Protein 8ECP (pdb70)

Secondary structure (DSSP, 8-state):
-EEEEEEEE--GGGHHHHHHHHHHHHHHHHHH-TTEEEEEEEEESS-TTEEEEEEEESSHHHHHH---HHHHHHHHHHTTT-EEEEEEEEEEEPP---/-EEEEEEEE--GGGHHHHHHHHHHHHHHHHHH-TTEEEEEEEEESS-TTEEEEEEEESSHHHHHH---HHHHHHHHHHTTT-EEEEEEEEEEEE-

Radius of gyration: 16.91 Å; Cα contacts (8 Å, |Δi|>4): 388; chains: 2; bounding box: 34×32×46 Å

Structure (mmCIF, N/CA/C/O backbone):
data_8ECP
#
_entry.id   8ECP
#
_cell.length_a   62.783
_cell.length_b   62.783
_cell.length_c   120.367
_cell.angle_alpha   90.000
_cell.angle_beta   90.000
_cell.angle_gamma   120.000
#
_symmetry.space_group_name_H-M   'H 3'
#
loop_
_entity.id
_entity.type
_entity.pdbx_description
1 polymer 'Antibiotic biosynthesis monooxygenase'
2 non-polymer 'ACETATE ION'
3 non-polymer GLYCEROL
4 non-polymer 'PENTAETHYLENE GLYCOL'
5 water water
#
loop_
_atom_site.group_PDB
_atom_site.id
_atom_site.type_symbol
_atom_site.label_atom_id
_atom_site.label_alt_id
_atom_site.label_comp_id
_atom_site.label_asym_id
_atom_site.label_entity_id
_atom_site.label_seq_id
_atom_site.pdbx_PDB_ins_code
_atom_site.Cartn_x
_atom_site.Cartn_y
_atom_site.Cartn_z
_atom_site.occupancy
_atom_site.B_iso_or_equiv
_atom_site.auth_seq_id
_atom_site.auth_comp_id
_atom_site.auth_asym_id
_atom_site.auth_atom_id
_atom_site.pdbx_PDB_mode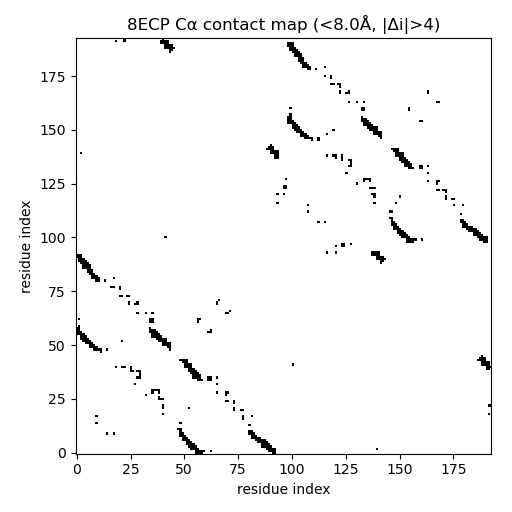l_num
ATOM 1 N N . THR A 1 2 ? -21.58522 -22.69648 22.16386 1.000 22.40472 2 THR A N 1
ATOM 2 C CA . THR A 1 2 ? -21.28396 -22.92077 20.74556 1.000 17.51157 2 THR A CA 1
ATOM 3 C C . THR A 1 2 ? -20.39895 -24.14224 20.52635 1.000 14.26667 2 THR A C 1
ATOM 4 O O . THR A 1 2 ? -19.64385 -24.54099 21.41021 1.000 16.17736 2 THR A O 1
ATOM 8 N N . TYR A 1 3 ? -20.52113 -24.72570 19.33682 1.000 13.57122 3 TYR A N 1
ATOM 9 C CA . TYR A 1 3 ? -19.84216 -25.96085 18.96849 1.000 14.05007 3 TYR A CA 1
ATOM 10 C C . TYR A 1 3 ? -18.81031 -25.62748 17.90560 1.000 13.54769 3 TYR A C 1
ATOM 11 O O . TYR A 1 3 ? -19.15264 -25.07308 16.85642 1.000 14.88659 3 TYR A O 1
ATOM 20 N N . HIS A 1 4 ? -17.55664 -25.94284 18.19319 1.000 11.05841 4 HIS A N 1
ATOM 21 C CA . HIS A 1 4 ? -16.42121 -25.54062 17.37344 1.000 10.76528 4 HIS A CA 1
ATOM 22 C C . HIS A 1 4 ? -15.78222 -26.76628 16.73710 1.000 10.87962 4 HIS A C 1
ATOM 23 O O . HIS A 1 4 ? -15.51426 -27.75350 17.43149 1.000 11.52057 4 HIS A O 1
ATOM 30 N N . VAL A 1 5 ? -15.52559 -26.69084 15.42738 1.000 10.07265 5 VAL A N 1
ATOM 31 C CA . VAL A 1 5 ? -14.94182 -27.78910 14.66472 1.000 9.92788 5 VAL A CA 1
ATOM 32 C C . VAL A 1 5 ? -13.74022 -27.25891 13.90212 1.000 10.49465 5 VAL A C 1
ATOM 33 O O . VAL A 1 5 ? -13.85467 -26.28296 13.15237 1.000 13.12589 5 VAL A O 1
ATOM 37 N N . LEU A 1 6 ? -12.59471 -27.90839 14.06985 1.000 10.32003 6 LEU A N 1
ATOM 38 C CA . LEU A 1 6 ? -11.36912 -27.51932 13.37594 1.000 8.89368 6 LEU A CA 1
ATOM 39 C C . LEU A 1 6 ? -10.96624 -28.62599 12.41124 1.000 8.47863 6 LEU A C 1
ATOM 40 O O . LEU A 1 6 ? -10.73837 -29.76221 12.83590 1.000 10.49582 6 LEU A O 1
ATOM 45 N N . VAL A 1 7 ? -10.87192 -28.28901 11.13074 1.000 11.51415 7 VAL A N 1
ATOM 46 C CA . VAL A 1 7 ? -10.63739 -29.25054 10.05974 1.000 10.81343 7 VAL A CA 1
ATOM 47 C C . VAL A 1 7 ? -9.31659 -28.91637 9.38556 1.000 11.48755 7 VAL A C 1
ATOM 48 O O . VAL A 1 7 ? -9.01457 -27.74206 9.13603 1.000 12.97082 7 VAL A O 1
ATOM 52 N N . GLN A 1 8 ? -8.54637 -29.94553 9.04845 1.000 11.01207 8 GLN A N 1
ATOM 53 C CA . GLN A 1 8 ? -7.26867 -29.75689 8.37107 1.000 12.63840 8 GLN A CA 1
ATOM 54 C C . GLN A 1 8 ? -7.26837 -30.45829 7.02081 1.000 8.07315 8 GLN A C 1
ATOM 55 O O . GLN A 1 8 ? -7.74297 -31.58898 6.90394 1.000 10.94687 8 GLN A O 1
ATOM 61 N N . PHE A 1 9 ? -6.72232 -29.77949 6.00210 1.000 10.06418 9 PHE A N 1
ATOM 62 C CA . PHE A 1 9 ? -6.54652 -30.32956 4.66012 1.000 9.20737 9 PHE A CA 1
ATOM 63 C C . PHE A 1 9 ? -5.12038 -30.07305 4.18536 1.000 12.27834 9 PHE A C 1
ATOM 64 O O . PHE A 1 9 ? -4.50255 -29.06079 4.53574 1.000 11.45185 9 PHE A O 1
ATOM 72 N N . ASP A 1 10 ? -4.60582 -30.98393 3.35663 1.000 9.72588 10 ASP A N 1
ATOM 73 C CA . ASP A 1 10 ? -3.33797 -30.79196 2.66670 1.000 11.88480 10 ASP A CA 1
ATOM 74 C C . ASP A 1 10 ? -3.60671 -30.84095 1.17077 1.000 10.25619 10 ASP A C 1
ATOM 75 O O . ASP A 1 10 ? -4.38620 -31.67043 0.69783 1.000 13.43380 10 ASP A O 1
ATOM 80 N N . VAL A 1 11 ? -2.97967 -29.93899 0.42283 1.000 10.58137 11 VAL A N 1
ATOM 81 C CA . VAL A 1 11 ? -3.15967 -29.90882 -1.02752 1.000 11.58960 11 VAL A CA 1
ATOM 82 C C . VAL A 1 11 ? -1.80149 -29.77747 -1.70265 1.000 12.07635 11 VAL A C 1
ATOM 83 O O . VAL A 1 11 ? -0.87050 -29.21751 -1.10931 1.000 13.67910 11 VAL A O 1
ATOM 87 N N . PRO A 1 12 ? -1.64210 -30.26999 -2.92862 1.000 15.63895 12 PRO A N 1
ATOM 88 C CA . PRO A 1 12 ? -0.41668 -29.98568 -3.67958 1.000 15.66182 12 PRO A CA 1
ATOM 89 C C . PRO A 1 12 ? -0.24058 -28.48831 -3.86093 1.000 16.22073 12 PRO A C 1
ATOM 90 O O . PRO A 1 12 ? -1.21533 -27.73865 -3.92784 1.000 18.64441 12 PRO A O 1
ATOM 94 N N . SER A 1 13 ? 1.02539 -28.06155 -3.96108 1.000 23.01025 13 SER A N 1
ATOM 95 C CA . SER A 1 13 ? 1.33193 -26.63299 -4.00609 1.000 22.48082 13 SER A CA 1
ATOM 96 C C . SER A 1 13 ? 0.62273 -25.93547 -5.15972 1.000 25.26935 13 SER A C 1
ATOM 97 O O . SER A 1 13 ? 0.14642 -24.80209 -5.00892 1.000 28.31422 13 SER A O 1
ATOM 100 N N . ASP A 1 14 ? 0.55443 -26.57954 -6.32680 1.000 22.88998 14 ASP A N 1
ATOM 101 C CA . ASP A 1 14 ? -0.08663 -25.95523 -7.48317 1.000 28.39020 14 ASP A CA 1
ATOM 102 C C . ASP A 1 14 ? -1.60870 -25.92962 -7.40068 1.000 27.95224 14 ASP A C 1
ATOM 103 O O . ASP A 1 14 ? -2.25473 -25.39266 -8.31263 1.000 27.94910 14 ASP A O 1
ATOM 108 N N . LYS A 1 15 ? -2.19174 -26.49315 -6.34502 1.000 20.28327 15 LYS A N 1
ATOM 109 C CA . LYS A 1 15 ? -3.63173 -26.45032 -6.13734 1.000 19.44094 15 LYS A CA 1
ATOM 110 C C . LYS A 1 15 ? -4.01789 -25.59593 -4.94084 1.000 18.25790 15 LYS A C 1
ATOM 111 O O . LYS A 1 15 ? -5.19330 -25.58915 -4.54877 1.000 17.58845 15 LYS A O 1
ATOM 117 N N . ALA A 1 16 ? -3.05796 -24.88989 -4.33913 1.000 18.35598 16 ALA A N 1
ATOM 118 C CA . ALA A 1 16 ? -3.35390 -24.10613 -3.14363 1.000 17.80703 16 ALA A CA 1
ATOM 119 C C . ALA A 1 16 ? -4.36212 -23.00011 -3.43263 1.000 17.42598 16 ALA A C 1
ATOM 120 O O . ALA A 1 16 ? -5.28717 -22.77894 -2.64068 1.000 17.54837 16 ALA A O 1
ATOM 122 N N . GLU A 1 17 ? -4.20469 -22.29906 -4.56059 1.000 18.18016 17 GLU A N 1
ATOM 123 C CA . GLU A 1 17 ? -5.16083 -21.24709 -4.90499 1.000 18.49305 17 GLU A CA 1
ATOM 124 C C . GLU A 1 17 ? -6.53800 -21.81869 -5.20800 1.000 18.56149 17 GLU A C 1
ATOM 125 O O . GLU A 1 17 ? -7.55653 -21.22244 -4.83482 1.000 17.87407 17 GLU A O 1
ATOM 131 N N . ALA A 1 18 ? -6.59155 -22.96732 -5.89042 1.000 18.11329 18 ALA A N 1
ATOM 132 C CA . ALA A 1 18 ? -7.87591 -23.62589 -6.11501 1.000 18.13134 18 ALA A CA 1
ATOM 133 C C . ALA A 1 18 ? -8.52150 -24.03901 -4.80134 1.000 16.97585 18 ALA A C 1
ATOM 134 O O . ALA A 1 18 ? -9.73791 -23.89605 -4.63238 1.000 17.04168 18 ALA A O 1
ATOM 136 N N . PHE A 1 19 ? -7.72940 -24.56168 -3.85996 1.000 16.41090 19 PHE A N 1
ATOM 137 C CA . PHE A 1 19 ? -8.30059 -24.89910 -2.56202 1.000 15.76887 19 PHE A CA 1
ATOM 138 C C . PHE A 1 19 ? -8.84349 -23.66954 -1.85009 1.000 15.34320 19 PHE A C 1
ATOM 139 O O . PHE A 1 19 ? -9.92810 -23.71894 -1.25381 1.000 17.14675 19 PHE A O 1
ATOM 147 N N . ALA A 1 20 ? -8.08657 -22.57220 -1.86279 1.000 15.65741 20 ALA A N 1
ATOM 148 C CA . ALA A 1 20 ? -8.54833 -21.37028 -1.18213 1.000 17.15363 20 ALA A CA 1
ATOM 149 C C . ALA A 1 20 ? -9.85316 -20.87487 -1.78490 1.000 16.12595 20 ALA A C 1
ATOM 150 O O . ALA A 1 20 ? -10.75598 -20.44569 -1.05719 1.000 16.78096 20 ALA A O 1
ATOM 152 N N . ALA A 1 21 ? -9.97345 -20.92511 -3.11802 1.000 16.77253 21 ALA A N 1
ATOM 153 C CA . ALA A 1 21 ? -11.22450 -20.51021 -3.75227 1.000 17.65177 21 ALA A CA 1
ATOM 154 C C . ALA A 1 21 ? -12.37960 -21.39815 -3.31564 1.000 18.18609 21 ALA A C 1
ATOM 155 O O . ALA A 1 21 ? -13.49435 -20.91345 -3.08633 1.000 17.56068 21 ALA A O 1
ATOM 157 N N . ALA A 1 22 ? -12.13897 -22.70860 -3.21130 1.000 16.64781 22 ALA A N 1
ATOM 158 C CA . ALA A 1 22 ? -13.18442 -23.61834 -2.75619 1.000 16.38237 22 ALA A CA 1
ATOM 159 C C . ALA A 1 22 ? -13.54222 -23.35924 -1.30028 1.000 15.60611 22 ALA A C 1
ATOM 160 O O . ALA A 1 22 ? -14.72229 -23.37463 -0.93764 1.000 17.42066 22 ALA A O 1
ATOM 162 N N . GLY A 1 23 ? -12.54171 -23.12417 -0.45029 1.000 15.74511 23 GLY A N 1
ATOM 163 C CA . GLY A 1 23 ? -12.82617 -22.83619 0.94554 1.000 18.15862 23 GLY A CA 1
ATOM 164 C C . GLY A 1 23 ? -13.58757 -21.54073 1.13420 1.000 15.23046 23 GLY A C 1
ATOM 165 O O . GLY A 1 23 ? -14.47263 -21.44981 1.98793 1.000 17.55404 23 GLY A O 1
ATOM 166 N N . LEU A 1 24 ? -13.25370 -20.51861 0.34154 1.000 16.74307 24 LEU A N 1
ATOM 167 C CA . LEU A 1 24 ? -13.97990 -19.25416 0.41820 1.000 20.15620 24 LEU A CA 1
ATOM 168 C C . LEU A 1 24 ? -15.42500 -19.43416 -0.02948 1.000 24.19559 24 LEU A C 1
ATOM 169 O O . LEU A 1 24 ? -16.33939 -18.80592 0.52244 1.000 21.34293 24 LEU A O 1
ATOM 174 N N . PHE A 1 25 ? -15.65225 -20.29361 -1.02536 1.000 18.71274 25 PHE A N 1
ATOM 175 C CA . PHE A 1 25 ? -17.01983 -20.62432 -1.41522 1.000 19.75401 25 PHE A CA 1
ATOM 176 C C . PHE A 1 25 ? -17.76669 -21.30280 -0.27438 1.000 22.34047 25 PHE A C 1
ATOM 177 O O . PHE A 1 25 ? -18.92785 -20.98608 0.00223 1.000 22.89886 25 PHE A O 1
ATOM 185 N N . ASP A 1 26 ? -17.12196 -22.27177 0.37130 1.000 18.33540 26 ASP A N 1
ATOM 186 C CA . ASP A 1 26 ? -17.74114 -22.98744 1.48025 1.000 18.04395 26 ASP A CA 1
ATOM 187 C C . ASP A 1 26 ? -18.07114 -22.02476 2.61572 1.000 18.19303 26 ASP A C 1
ATOM 188 O O . ASP A 1 26 ? -19.18270 -22.03928 3.15689 1.000 20.90459 26 ASP A O 1
ATOM 193 N N . ALA A 1 27 ? -17.12274 -21.15268 2.96678 1.000 18.01739 27 ALA A N 1
ATOM 194 C CA . ALA A 1 27 ? -17.33875 -20.24017 4.08461 1.000 19.79459 27 ALA A CA 1
ATOM 195 C C . ALA A 1 27 ? -18.45316 -19.24744 3.77613 1.000 20.93722 27 ALA A C 1
ATOM 196 O O . ALA A 1 27 ? -19.35405 -19.02869 4.59549 1.000 22.45468 27 ALA A O 1
ATOM 198 N N . ASN A 1 28 ? -18.42640 -18.65613 2.58646 1.000 21.25055 28 ASN A N 1
ATOM 199 C CA . ASN A 1 28 ? -19.43413 -17.65450 2.26992 1.000 24.58608 28 ASN A CA 1
ATOM 200 C C . ASN A 1 28 ? -20.79918 -18.29604 2.05139 1.000 26.91960 28 ASN A C 1
ATOM 201 O O . ASN A 1 28 ? -21.82135 -17.74765 2.47674 1.000 29.85164 28 ASN A O 1
ATOM 206 N N . GLY A 1 29 ? -20.83561 -19.47606 1.42740 1.000 23.64734 29 GLY A N 1
ATOM 207 C CA . GLY A 1 29 ? -22.11324 -20.13601 1.20551 1.000 26.06862 29 GLY A CA 1
ATOM 208 C C . GLY A 1 29 ? -22.74133 -20.63962 2.49072 1.000 28.83680 29 GLY A C 1
ATOM 209 O O . GLY A 1 29 ? -23.96170 -20.57657 2.66599 1.000 22.25339 29 GLY A O 1
ATOM 210 N N . SER A 1 30 ? -21.92213 -21.14496 3.41080 1.000 21.35060 30 SER A N 1
ATOM 211 C CA . SER A 1 30 ? -22.47074 -21.64403 4.66745 1.000 20.57213 30 SER A CA 1
ATOM 212 C C . SER A 1 30 ? -22.94661 -20.49536 5.54339 1.000 22.68652 30 SER A C 1
ATOM 213 O O . SER A 1 30 ? -24.04985 -20.54095 6.09474 1.000 23.96302 30 SER A O 1
ATOM 216 N N . LEU A 1 31 ? -22.12319 -19.45194 5.68372 1.000 22.43585 31 LEU A N 1
ATOM 217 C CA . LEU A 1 31 ? -22.49594 -18.34920 6.56176 1.000 21.67278 31 LEU A CA 1
ATOM 218 C C . LEU A 1 31 ? -23.72322 -17.61876 6.04672 1.000 29.00217 31 LEU A C 1
ATOM 219 O O . LEU A 1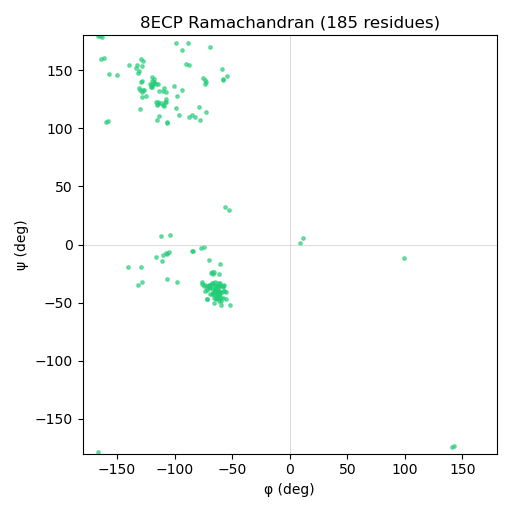 31 ? -24.53651 -17.13432 6.84020 1.000 27.41176 31 LEU A O 1
ATOM 224 N N . GLN A 1 32 ? -23.86990 -17.51978 4.72798 1.000 24.94575 32 GLN A N 1
ATOM 225 C CA . GLN A 1 32 ? -24.99826 -16.78643 4.16889 1.000 26.03420 32 GLN A CA 1
ATOM 226 C C . GLN A 1 32 ? -26.30076 -17.56841 4.25757 1.000 26.72698 32 GLN A C 1
ATOM 227 O O . GLN A 1 32 ? -27.36127 -16.96919 4.46547 1.000 32.08749 32 GLN A O 1
ATOM 233 N N . ASN A 1 33 ? -26.24597 -18.89722 4.12909 1.000 27.42997 33 ASN A N 1
ATOM 234 C CA . ASN A 1 33 ? -27.44370 -19.70219 3.93344 1.000 32.99619 33 ASN A CA 1
ATOM 235 C C . ASN A 1 33 ? -27.81541 -20.59697 5.10523 1.000 29.39802 33 ASN A C 1
ATOM 236 O O . ASN A 1 33 ? -28.93919 -21.11241 5.12723 1.000 29.64230 33 ASN A O 1
ATOM 241 N N . GLU A 1 34 ? -26.91782 -20.80460 6.06353 1.000 29.14617 34 GLU A N 1
ATOM 242 C CA . GLU A 1 34 ? -27.15501 -21.75963 7.14011 1.000 24.34071 34 GLU A CA 1
ATOM 243 C C . GLU A 1 34 ? -27.28062 -20.99851 8.44898 1.000 29.25410 34 GLU A C 1
ATOM 244 O O . GLU A 1 34 ? -26.27640 -20.45546 8.93952 1.000 25.24351 34 GLU A O 1
ATOM 250 N N . PRO A 1 35 ? -28.47437 -20.94234 9.05371 1.000 26.33208 35 PRO A N 1
ATOM 251 C CA . PRO A 1 35 ? -28.65481 -20.11806 10.26287 1.000 23.54791 35 PRO A CA 1
ATOM 252 C C . PRO A 1 35 ? -27.91127 -20.63808 11.47652 1.000 28.01838 35 PRO A C 1
ATOM 253 O O . PRO A 1 35 ? -27.60693 -19.84830 12.38090 1.000 25.66910 35 PRO A O 1
ATOM 257 N N . GLY A 1 36 ? -27.61243 -21.93381 11.53042 1.000 25.54464 36 GLY A 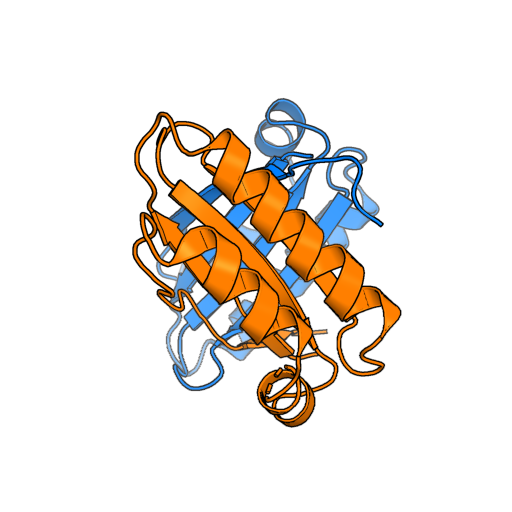N 1
ATOM 258 C CA . GLY A 1 36 ? -26.84009 -22.51131 12.60643 1.000 22.14539 36 GLY A CA 1
ATOM 259 C C . GLY A 1 36 ? -25.34070 -22.42611 12.42784 1.000 19.04289 36 GLY A C 1
ATOM 260 O O . GLY A 1 36 ? -24.60010 -22.80104 13.34164 1.000 18.93234 36 GLY A O 1
ATOM 261 N N . THR A 1 37 ? -24.86370 -21.94234 11.28041 1.000 20.67777 37 THR A N 1
ATOM 262 C CA . THR A 1 37 ? -23.43457 -21.77681 11.03312 1.000 17.47497 37 THR A CA 1
ATOM 263 C C . THR A 1 37 ? -23.10436 -20.32605 11.36199 1.000 20.43737 37 THR A C 1
ATOM 264 O O . THR A 1 37 ? -23.54310 -19.40961 10.65575 1.000 20.32215 37 THR A O 1
ATOM 268 N N . LEU A 1 38 ? -22.34877 -20.11476 12.44142 1.000 17.91216 38 LEU A N 1
ATOM 269 C CA . LEU A 1 38 ? -22.14987 -18.76803 12.97044 1.000 22.56869 38 LEU A CA 1
ATOM 270 C C . LEU A 1 38 ? -20.84042 -18.12753 12.53095 1.000 17.70961 38 LEU A C 1
ATOM 271 O O . LEU A 1 38 ? -20.78111 -16.89781 12.39884 1.000 22.26306 38 LEU A O 1
ATOM 276 N N . ARG A 1 39 ? -19.79178 -18.92206 12.33215 1.000 16.48257 39 ARG A N 1
ATOM 277 C CA . ARG A 1 39 ? -18.49102 -18.40701 11.93510 1.000 17.92957 39 ARG A CA 1
ATOM 278 C C . ARG A 1 39 ? -17.80282 -19.48010 11.11333 1.000 14.84565 39 ARG A C 1
ATOM 279 O O . ARG A 1 39 ? -17.97707 -20.67193 11.37203 1.000 14.43376 39 ARG A O 1
ATOM 287 N N . PHE A 1 40 ? -17.01504 -19.06008 10.12024 1.000 15.56532 40 PHE A N 1
ATOM 288 C CA . PHE A 1 40 ? -16.38329 -20.02741 9.22178 1.000 15.80136 40 PHE A CA 1
ATOM 289 C C . PHE A 1 40 ? -15.16895 -19.35056 8.58563 1.000 15.89430 40 PHE A C 1
ATOM 290 O O . PHE A 1 40 ? -15.32520 -18.52194 7.68203 1.000 19.31137 40 PHE A O 1
ATOM 298 N N . GLU A 1 41 ? -13.97598 -19.73750 9.03160 1.000 16.01861 41 GLU A N 1
ATOM 299 C CA . GLU A 1 41 ? -12.73312 -19.10999 8.61150 1.000 13.53508 41 GLU A CA 1
ATOM 300 C C . GLU A 1 41 ? -11.81869 -20.12411 7.93964 1.000 13.30622 41 GLU A C 1
ATOM 301 O O . GLU A 1 41 ? -11.67553 -21.25513 8.41183 1.000 14.21021 41 GLU A O 1
ATOM 307 N N . VAL A 1 42 ? -11.22579 -19.71475 6.82731 1.000 13.42677 42 VAL A N 1
ATOM 308 C CA . VAL A 1 42 ? -10.17757 -20.46879 6.14546 1.000 12.34746 42 VAL A CA 1
ATOM 309 C C . VAL A 1 42 ? -8.84833 -19.87070 6.57395 1.000 16.34043 42 VAL A C 1
ATOM 310 O O . VAL A 1 42 ? -8.65034 -18.65367 6.46926 1.000 15.44837 42 VAL A O 1
ATOM 314 N N . ILE A 1 43 ? -7.93356 -20.71495 7.04953 1.000 15.30465 43 ILE A N 1
ATOM 315 C CA . ILE A 1 43 ? -6.63843 -20.27271 7.55642 1.000 12.55568 43 ILE A CA 1
ATOM 316 C C . ILE A 1 43 ? -5.56102 -21.06962 6.83758 1.000 11.91567 43 ILE A C 1
ATOM 317 O O . ILE A 1 43 ? -5.67760 -22.28783 6.70700 1.000 12.79331 43 ILE A O 1
ATOM 322 N N . ARG A 1 44 ? -4.52993 -20.38720 6.35439 1.000 11.13212 44 ARG A N 1
ATOM 323 C CA . ARG A 1 44 ? -3.37495 -21.05257 5.76048 1.000 12.22678 44 ARG A CA 1
ATOM 324 C C . ARG A 1 44 ? -2.23624 -21.10056 6.77024 1.000 12.39782 44 ARG A C 1
ATOM 325 O O . ARG A 1 44 ? -1.97493 -20.11546 7.47240 1.000 14.07852 44 ARG A O 1
ATOM 333 N N . ASP A 1 45 ? -1.58069 -22.26228 6.86112 1.000 12.10669 45 ASP A N 1
ATOM 334 C CA . ASP A 1 45 ? -0.44321 -22.38203 7.75748 1.000 10.73976 45 ASP A CA 1
ATOM 335 C C . ASP A 1 45 ? 0.62683 -21.35512 7.40027 1.000 13.05532 45 ASP A C 1
ATOM 336 O O . ASP A 1 45 ? 0.87050 -21.07045 6.22282 1.000 14.79011 45 ASP A O 1
ATOM 341 N N . GLU A 1 46 ? 1.27037 -20.79762 8.43749 1.000 13.34668 46 GLU A N 1
ATOM 342 C CA . GLU A 1 46 ? 2.25235 -19.74048 8.22474 1.000 13.91038 46 GLU A CA 1
ATOM 343 C C . GLU A 1 46 ? 3.49456 -20.24207 7.48803 1.000 13.16337 46 GLU A C 1
ATOM 344 O O . GLU A 1 46 ? 4.17721 -19.44609 6.83412 1.000 17.36962 46 GLU A O 1
ATOM 350 N N . ASN A 1 47 ? 3.81651 -21.53806 7.57603 1.000 12.76178 47 ASN A N 1
ATOM 351 C CA . ASN A 1 47 ? 5.01508 -22.03287 6.89751 1.000 14.39888 47 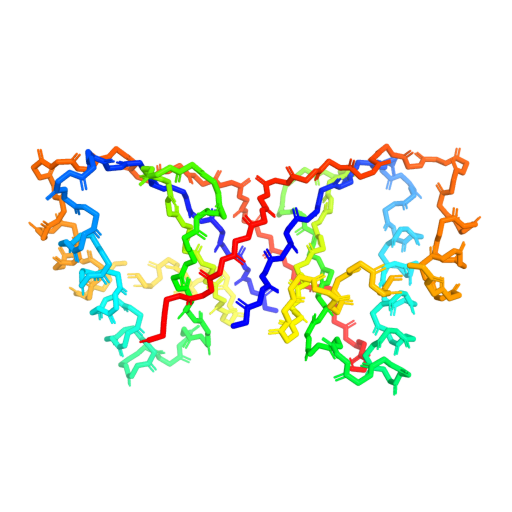ASN A CA 1
ATOM 352 C C . ASN A 1 47 ? 4.75727 -23.23710 6.00577 1.000 15.55833 47 ASN A C 1
ATOM 353 O O . ASN A 1 47 ? 5.46068 -23.42744 5.00416 1.000 14.38269 47 ASN A O 1
ATOM 358 N N . ASN A 1 48 ? 3.79796 -24.08006 6.37902 1.000 14.80267 48 ASN A N 1
ATOM 359 C CA . ASN A 1 48 ? 3.55299 -25.31386 5.64346 1.000 11.33558 48 ASN A CA 1
ATOM 360 C C . ASN A 1 48 ? 2.77790 -24.96137 4.38237 1.000 18.16965 48 ASN A C 1
ATOM 361 O O . ASN A 1 48 ? 1.57847 -24.67115 4.44338 1.000 23.57091 48 ASN A O 1
ATOM 366 N N . ARG A 1 49 ? 3.47037 -25.01851 3.23896 1.000 19.52334 49 ARG A N 1
ATOM 367 C CA . ARG A 1 49 ? 2.94638 -24.53650 1.96246 1.000 25.68766 49 ARG A CA 1
ATOM 368 C C . ARG A 1 49 ? 1.67699 -25.25702 1.52043 1.000 26.77987 49 ARG A C 1
ATOM 369 O O . ARG A 1 49 ? 0.96092 -24.75769 0.64723 1.000 24.33550 49 ARG A O 1
ATOM 371 N N . ASN A 1 50 ? 1.37712 -26.40884 2.09320 1.000 15.53190 50 ASN A N 1
ATOM 372 C CA . ASN A 1 50 ? 0.31650 -27.25250 1.58088 1.000 11.09790 50 ASN A CA 1
ATOM 373 C C . ASN A 1 50 ? -0.89701 -27.30970 2.47292 1.000 11.68007 50 ASN A C 1
ATOM 374 O O . ASN A 1 50 ? -1.93136 -27.83098 2.04110 1.000 13.47812 50 ASN A O 1
ATOM 379 N N . ARG A 1 51 ? -0.80957 -26.75851 3.67542 1.000 11.43124 51 ARG A N 1
ATOM 380 C CA . ARG A 1 51 ? -1.74680 -27.06083 4.74550 1.000 9.09221 51 ARG A CA 1
ATOM 381 C C . ARG A 1 51 ? -2.70149 -25.90512 5.01342 1.000 10.84799 51 ARG A C 1
ATOM 382 O O . ARG A 1 51 ? -2.27036 -24.75717 5.15861 1.000 11.14234 51 ARG A O 1
ATOM 390 N N . PHE A 1 52 ? -3.99250 -26.22891 5.08569 1.000 9.17655 52 PHE A N 1
ATOM 391 C CA . PHE A 1 52 ? -5.05413 -25.27223 5.36808 1.000 10.05018 52 PHE A CA 1
ATOM 392 C C . PHE A 1 52 ? -5.91641 -25.79409 6.50760 1.000 10.50276 52 PHE A C 1
ATOM 393 O O . PHE A 1 52 ? -6.01552 -27.00974 6.73538 1.000 10.65931 52 PHE A O 1
ATOM 401 N N . TYR A 1 53 ? -6.54129 -24.86027 7.22241 1.000 10.88137 53 TYR A N 1
ATOM 402 C CA . TYR A 1 53 ? -7.44002 -25.19036 8.31883 1.000 10.27646 53 TYR A CA 1
ATOM 403 C C . TYR A 1 53 ? -8.76190 -24.47093 8.11889 1.000 10.43174 53 TYR A C 1
ATOM 404 O O . TYR A 1 53 ? -8.79567 -23.32113 7.66040 1.000 11.07384 53 TYR A O 1
ATOM 413 N N . LEU A 1 54 ? -9.84836 -25.16513 8.43255 1.000 11.20621 54 LEU A N 1
ATOM 414 C CA . LEU A 1 54 ? -11.17377 -24.56052 8.48551 1.000 11.12076 54 LEU A CA 1
ATOM 415 C C . LEU A 1 54 ? -11.58431 -24.50652 9.94634 1.000 10.95577 54 LEU A C 1
ATOM 416 O O . LEU A 1 54 ? -11.64350 -25.54136 10.61719 1.000 12.33123 54 LEU A O 1
ATOM 421 N N . ASP A 1 55 ? -11.83328 -23.30473 10.44419 1.000 11.89193 55 ASP A N 1
ATOM 422 C CA . ASP A 1 55 ? -12.25086 -23.05056 11.81990 1.000 12.07014 55 ASP A CA 1
ATOM 423 C C . ASP A 1 55 ? -13.72417 -22.68021 11.77627 1.000 13.26481 55 ASP A C 1
ATOM 424 O O . ASP A 1 55 ? -14.08516 -21.57446 11.36173 1.000 12.01709 55 ASP A O 1
ATOM 429 N N . GLU A 1 56 ? -14.56458 -23.62501 12.17555 1.000 11.52703 56 GLU A N 1
ATOM 430 C CA . GLU A 1 56 ? -16.00403 -23.54382 12.00761 1.000 12.70540 56 GLU A CA 1
ATOM 431 C C . GLU A 1 56 ? -16.69159 -23.45785 13.36447 1.000 13.30286 56 GLU A C 1
ATOM 432 O O . GLU A 1 56 ? -16.33104 -24.16739 14.30840 1.000 13.67881 56 GLU A O 1
ATOM 438 N N . VAL A 1 57 ? -17.69868 -22.59249 13.46339 1.000 13.23622 57 VAL A N 1
ATOM 439 C CA . VAL A 1 57 ? -18.45613 -22.42520 14.70640 1.000 14.07527 57 VAL A CA 1
ATOM 440 C C . VAL A 1 57 ? -19.94424 -22.58635 14.42474 1.000 15.57400 57 VAL A C 1
ATOM 441 O O . VAL A 1 57 ? -20.47406 -21.97440 13.48694 1.000 15.24998 57 VAL A O 1
ATOM 445 N N . TYR A 1 58 ? -20.61930 -23.37803 15.26661 1.000 15.39319 58 TYR A N 1
ATOM 446 C CA . TYR A 1 58 ? -22.03303 -23.69300 15.12029 1.000 16.33142 58 TYR A CA 1
ATOM 447 C C . TYR A 1 58 ? -22.79618 -23.44925 16.42104 1.000 17.49008 58 TYR A C 1
ATOM 448 O O . TYR A 1 58 ? -22.22281 -23.39499 17.51050 1.000 18.21081 58 TYR A O 1
ATOM 457 N N . GLU A 1 59 ? -24.11633 -23.29323 16.28318 1.000 18.39111 59 GLU A N 1
ATOM 458 C CA . GLU A 1 59 ? -24.98035 -23.15117 17.45288 1.000 20.38269 59 GLU A CA 1
ATOM 459 C C . GLU A 1 59 ? -24.84226 -24.34315 18.39070 1.000 19.79814 59 GLU A C 1
ATOM 460 O O . GLU A 1 59 ? -24.85297 -24.18444 19.61831 1.000 22.46898 59 GLU A O 1
ATOM 466 N N . ASP A 1 60 ? -24.74357 -25.54515 17.83196 1.000 18.39980 60 ASP A N 1
ATOM 467 C CA . ASP A 1 60 ? -24.67293 -26.78060 18.60909 1.000 19.00518 60 ASP A CA 1
ATOM 468 C C . ASP A 1 60 ? -24.23787 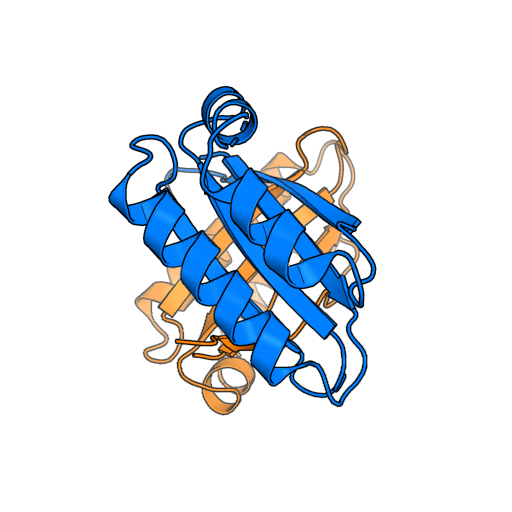-27.89143 17.65831 1.000 20.01827 60 ASP A C 1
ATOM 469 O O . ASP A 1 60 ? -24.02245 -27.65495 16.46538 1.000 17.17593 60 ASP A O 1
ATOM 474 N N . GLU A 1 61 ? -24.10779 -29.11291 18.18786 1.000 19.85617 61 GLU A N 1
ATOM 475 C CA . GLU A 1 61 ? -23.66720 -30.20576 17.32800 1.000 16.84100 61 GLU A CA 1
ATOM 476 C C . GLU A 1 61 ? -24.66017 -30.45821 16.19902 1.000 17.23245 61 GLU A C 1
ATOM 477 O O . GLU A 1 61 ? -24.26185 -30.76395 15.06975 1.000 18.47285 61 GLU A O 1
ATOM 483 N N . ALA A 1 62 ? -25.96002 -30.33981 16.48386 1.000 19.53030 62 ALA A N 1
ATOM 484 C CA . ALA A 1 62 ? -26.95263 -30.57700 15.44443 1.000 20.02587 62 ALA A CA 1
ATOM 485 C C . ALA A 1 62 ? -26.74821 -29.64954 14.25472 1.000 18.53598 62 ALA A C 1
ATOM 486 O O . ALA A 1 62 ? -27.00084 -30.04143 13.10839 1.000 21.37021 62 ALA A O 1
ATOM 488 N N . ALA A 1 63 ? -26.32684 -28.40246 14.50908 1.000 17.82400 63 ALA A N 1
ATOM 489 C CA . ALA A 1 63 ? -26.11030 -27.45533 13.41556 1.000 17.39970 63 ALA A CA 1
ATOM 490 C C . ALA A 1 63 ? -24.90082 -27.84147 12.56578 1.000 19.49033 63 ALA A C 1
ATOM 491 O O . ALA A 1 63 ? -24.90485 -27.64449 11.34548 1.000 17.69030 63 ALA A O 1
ATOM 493 N N . PHE A 1 64 ? -23.84825 -28.37581 13.18758 1.000 16.16865 64 PHE A N 1
ATOM 494 C CA . PHE A 1 64 ? -22.74706 -28.93769 12.40931 1.000 14.91107 64 PHE A CA 1
ATOM 495 C C . PHE A 1 64 ? -23.22412 -30.10298 11.54956 1.000 16.97086 64 PHE A C 1
ATOM 496 O O . PHE A 1 64 ? -22.92862 -30.17342 10.34915 1.000 17.78200 64 PHE A O 1
ATOM 504 N N . LEU A 1 65 ? -23.95463 -31.03878 12.15371 1.000 19.15142 65 LEU A N 1
ATOM 505 C CA . LEU A 1 65 ? -24.46214 -32.17909 11.39597 1.000 20.97958 65 LEU A CA 1
ATOM 506 C C . LEU A 1 65 ? -25.39210 -31.73062 10.26737 1.000 21.75722 65 LEU A C 1
ATOM 507 O O . LEU A 1 65 ? -25.39186 -32.32559 9.18542 1.000 20.28020 65 LEU A O 1
ATOM 512 N N . GLN A 1 66 ? -26.17282 -30.66666 10.48929 1.000 21.88808 66 GLN A N 1
ATOM 513 C CA . GLN A 1 66 ? -26.95987 -30.08075 9.40445 1.000 24.72745 66 GLN A CA 1
ATOM 514 C C . GLN A 1 66 ? -26.07070 -29.52720 8.29503 1.000 17.90850 66 GLN A C 1
ATOM 515 O O . GLN A 1 66 ? -26.33203 -29.75066 7.10634 1.000 19.31513 66 GLN A O 1
ATOM 521 N N . HIS A 1 67 ? -25.03275 -28.78355 8.66197 1.000 20.94941 67 HIS A N 1
ATOM 522 C CA . HIS A 1 67 ? -24.06276 -28.27233 7.69382 1.000 19.60151 67 HIS A CA 1
ATOM 523 C C . HIS A 1 67 ? -23.54199 -29.43473 6.85668 1.000 16.02528 67 HIS A C 1
ATOM 524 O O . HIS A 1 67 ? -23.42481 -29.33887 5.63974 1.000 21.22794 67 HIS A O 1
ATOM 541 N N . ARG A 1 69 ? -24.89311 -32.08660 6.00246 1.000 21.43572 69 ARG A N 1
ATOM 542 C CA . ARG A 1 69 ? -25.89353 -32.66304 5.10607 1.000 21.56134 69 ARG A CA 1
ATOM 543 C C . ARG A 1 69 ? -26.41790 -31.67088 4.07083 1.000 25.50557 69 ARG A C 1
ATOM 544 O O . ARG A 1 69 ? -27.27964 -32.01648 3.26293 1.000 28.43677 69 ARG A O 1
ATOM 552 N N . ASN A 1 70 ? -25.90022 -30.44521 4.09450 1.000 21.75344 70 ASN A N 1
ATOM 553 C CA . ASN A 1 70 ? -26.36638 -29.38448 3.20866 1.000 28.00321 70 ASN A CA 1
ATOM 554 C C . ASN A 1 70 ? -25.62501 -29.37277 1.87334 1.000 30.50551 70 ASN A C 1
ATOM 555 O O . ASN A 1 70 ? -24.65297 -30.09567 1.65347 1.000 25.22902 70 ASN A O 1
ATOM 560 N N . GLU A 1 71 ? -26.09984 -28.50637 0.97873 1.000 26.04219 71 GLU A N 1
ATOM 561 C CA A GLU A 1 71 ? -25.59048 -28.45960 -0.38574 0.599 26.54582 71 GLU A CA 1
ATOM 562 C CA B GLU A 1 71 ? -25.57877 -28.47334 -0.38137 0.401 26.57516 71 GLU A CA 1
ATOM 563 C C . GLU A 1 71 ? -24.26787 -27.70904 -0.51512 1.000 24.78994 71 GLU A C 1
ATOM 564 O O . GLU A 1 71 ? -23.52453 -27.95608 -1.47207 1.000 27.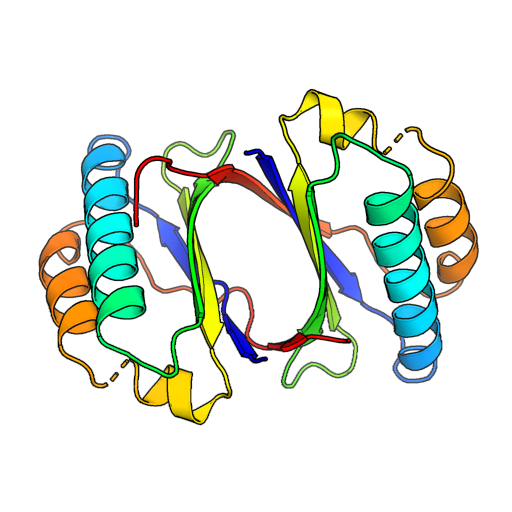38598 71 GLU A O 1
ATOM 575 N N . THR A 1 72 ? -23.95337 -26.79822 0.40988 1.000 26.65462 72 THR A N 1
ATOM 576 C CA . THR A 1 72 ? -22.71012 -26.04443 0.26696 1.000 27.01898 72 THR A CA 1
ATOM 577 C C . THR A 1 72 ? -21.50412 -26.96258 0.39502 1.000 24.11184 72 THR A C 1
ATOM 578 O O . THR A 1 72 ? -20.60830 -26.95320 -0.45881 1.000 23.72188 72 THR A O 1
ATOM 582 N N . ILE A 1 73 ? -21.47302 -27.77334 1.45403 1.000 19.78557 73 ILE A N 1
ATOM 583 C CA . ILE A 1 73 ? -20.35180 -28.68602 1.65661 1.000 21.22679 73 ILE A CA 1
ATOM 584 C C . ILE A 1 73 ? -20.23653 -29.69321 0.52200 1.000 21.58003 73 ILE A C 1
ATOM 585 O O . ILE A 1 73 ? -19.12751 -30.10073 0.15552 1.000 17.04140 73 ILE A O 1
ATOM 590 N N . ALA A 1 74 ? -21.36429 -30.10688 -0.05465 1.000 22.91585 74 ALA A N 1
ATOM 591 C CA . ALA A 1 74 ? -21.31643 -31.06726 -1.14801 1.000 27.99851 74 ALA A CA 1
ATOM 592 C C . ALA A 1 74 ? -20.59772 -30.48311 -2.35623 1.000 27.38910 74 ALA A C 1
ATOM 593 O O . ALA A 1 74 ? -19.77629 -31.16004 -2.98028 1.000 22.96550 74 ALA A O 1
ATOM 595 N N . ARG A 1 75 ? -20.86460 -29.21789 -2.68535 1.000 25.51227 75 ARG A N 1
ATOM 596 C CA . ARG A 1 75 ? -20.12936 -28.60667 -3.78900 1.000 27.27703 75 ARG A CA 1
ATOM 597 C C . ARG A 1 75 ? -18.66172 -28.35889 -3.43508 1.000 27.62176 75 ARG A C 1
ATOM 598 O O . ARG A 1 75 ? -17.78683 -28.47037 -4.30079 1.000 20.61796 75 ARG A O 1
ATOM 606 N N . PHE A 1 76 ? -18.36800 -28.02639 -2.17480 1.000 20.44307 76 PHE A N 1
ATOM 607 C CA . PHE A 1 76 ? -16.97774 -27.86834 -1.75717 1.000 17.34104 76 PHE A CA 1
ATOM 608 C C . PHE A 1 76 ? -16.17953 -29.13297 -2.06147 1.000 21.96190 76 PHE A C 1
ATOM 609 O O . PHE A 1 76 ? -15.08252 -29.07289 -2.63002 1.000 21.84748 76 PHE A O 1
ATOM 617 N N . TYR A 1 77 ? -16.72725 -30.29734 -1.70084 1.000 18.07573 77 TYR A N 1
ATOM 618 C CA . TYR A 1 77 ? -16.02106 -31.54591 -1.97029 1.000 16.11698 77 TYR A CA 1
ATOM 619 C C . TYR A 1 77 ? -15.93549 -31.84862 -3.46451 1.000 17.56025 77 TYR A C 1
ATOM 620 O O . TYR A 1 77 ? -14.93164 -32.41455 -3.91430 1.000 24.30214 77 TYR A O 1
ATOM 629 N N . GLU A 1 78 ? -16.94879 -31.45761 -4.25532 1.000 19.68263 78 GLU A N 1
ATOM 630 C CA . GLU A 1 78 ? -16.85457 -31.59981 -5.70865 1.000 23.94422 78 GLU A CA 1
ATOM 631 C C . GLU A 1 78 ? -15.68847 -30.79025 -6.26288 1.000 24.48202 78 GLU A C 1
ATOM 632 O O . GLU A 1 78 ? -15.00604 -31.22452 -7.20168 1.000 27.66612 78 GLU A O 1
ATOM 638 N N . LEU A 1 79 ? -15.42164 -29.62637 -5.66908 1.000 19.41124 79 LEU A N 1
ATOM 639 C CA . LEU A 1 79 ? -14.33278 -28.78286 -6.15222 1.000 18.86745 79 LEU A CA 1
ATOM 640 C C . LEU A 1 79 ? -12.95832 -29.34535 -5.79258 1.000 17.29186 79 LEU A C 1
ATOM 641 O O . LEU A 1 79 ? -12.00976 -29.19364 -6.56682 1.000 19.55347 79 LEU A O 1
ATOM 646 N N . ILE A 1 80 ? -12.81780 -29.98171 -4.62519 1.000 17.96335 80 ILE A N 1
ATOM 647 C CA . ILE A 1 80 ? -11.48919 -30.35027 -4.13158 1.000 15.92780 80 ILE A CA 1
ATOM 648 C C . ILE A 1 80 ? -11.15668 -31.83350 -4.25848 1.000 19.43514 80 ILE A C 1
ATOM 649 O O . ILE A 1 80 ? -9.99865 -32.21278 -4.00444 1.000 17.48702 80 ILE A O 1
ATOM 654 N N . ASP A 1 81 ? -12.11025 -32.67057 -4.67489 1.000 18.72033 81 ASP A N 1
ATOM 655 C CA . ASP A 1 81 ? -11.93902 -34.12177 -4.58895 1.000 32.15109 81 ASP A CA 1
ATOM 656 C C . ASP A 1 81 ? -10.67896 -34.61749 -5.28990 1.000 23.97985 81 ASP A C 1
ATOM 657 O O . ASP A 1 81 ? -9.99228 -35.50770 -4.77390 1.000 27.52455 81 ASP A O 1
ATOM 662 N N . SER A 1 82 ? -10.36089 -34.07389 -6.46474 1.000 22.03739 82 SER A N 1
ATOM 663 C CA . SER A 1 82 ? -9.28404 -34.66439 -7.25264 1.000 21.66211 82 SER A CA 1
ATOM 664 C C . SER A 1 82 ? -7.91307 -34.51046 -6.60968 1.000 20.44529 82 SER A C 1
ATOM 665 O O . SER A 1 82 ? -7.01758 -35.30865 -6.90975 1.000 30.82795 82 SER A O 1
ATOM 668 N N . TYR A 1 83 ? -7.71406 -33.52006 -5.74296 1.000 14.77978 83 TYR A N 1
ATOM 669 C CA . TYR A 1 83 ? -6.36385 -33.19821 -5.30227 1.000 14.73879 83 TYR A CA 1
ATOM 670 C C . TYR A 1 83 ? -6.17373 -33.11507 -3.79421 1.000 14.91374 83 TYR A C 1
ATOM 671 O O . TYR A 1 83 ? -5.02569 -33.20808 -3.34061 1.000 18.45590 83 TYR A O 1
ATOM 680 N N . ALA A 1 84 ? -7.22652 -32.94094 -3.00163 1.000 14.20459 84 ALA A N 1
ATOM 681 C CA . ALA A 1 84 ? -7.03802 -32.63696 -1.58989 1.000 11.81045 84 ALA A CA 1
ATOM 682 C C . ALA A 1 84 ? -6.90205 -33.90606 -0.76099 1.000 14.89662 84 ALA A C 1
ATOM 683 O O . ALA A 1 84 ? -7.38910 -34.96906 -1.13851 1.000 17.31986 84 ALA A O 1
ATOM 685 N N . PHE A 1 85 ? -6.22733 -33.78215 0.37970 1.000 11.18412 85 PHE A N 1
ATOM 686 C CA . PHE A 1 85 ? -6.16629 -34.84453 1.37792 1.000 10.67494 85 PHE A CA 1
ATOM 687 C C . PHE A 1 85 ? -6.88339 -34.34691 2.62143 1.000 11.11034 85 PHE A C 1
ATOM 688 O O . PHE A 1 85 ? -6.50692 -33.31365 3.18392 1.000 11.21583 85 PHE A O 1
ATOM 696 N N . GLY A 1 86 ? -7.89556 -35.09126 3.05384 1.000 12.09082 86 GLY A N 1
ATOM 697 C CA . GLY A 1 86 ? -8.71014 -34.70647 4.18697 1.000 11.78365 86 GLY A CA 1
ATOM 698 C C . GLY A 1 86 ? -10.17071 -35.04159 3.96041 1.000 11.33780 86 GLY A C 1
ATOM 699 O O . GLY A 1 86 ? -10.53752 -35.68759 2.96935 1.000 13.20003 86 GLY A O 1
ATOM 700 N N . PRO A 1 87 ? -11.03908 -34.62613 4.87656 1.000 13.30210 87 PRO A N 1
ATOM 701 C CA . PRO A 1 87 ? -10.78631 -33.84046 6.09520 1.000 12.05961 87 PRO A CA 1
ATOM 702 C C . PRO A 1 87 ? -10.10639 -34.62659 7.20994 1.000 11.48865 87 PRO A C 1
ATOM 703 O O . PRO A 1 87 ? -10.41774 -35.79215 7.43468 1.000 12.88312 87 PRO A O 1
ATOM 707 N N . LEU A 1 88 ? -9.18212 -34.00507 7.93593 1.000 11.11347 88 LEU A N 1
ATOM 708 C CA . LEU A 1 88 ? -8.74201 -34.49058 9.23842 1.000 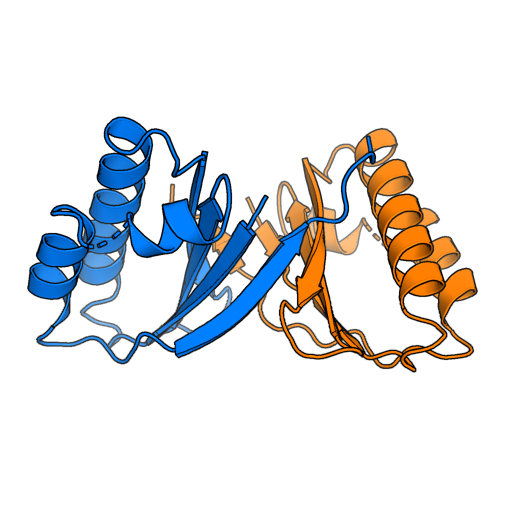11.09553 88 LEU A CA 1
ATOM 709 C C . LEU A 1 88 ? -9.32312 -33.56134 10.29941 1.000 11.01529 88 LEU A C 1
ATOM 710 O O . LEU A 1 88 ? -9.07180 -32.35412 10.27889 1.000 13.42030 88 LEU A O 1
ATOM 715 N N . PHE A 1 89 ? -10.09105 -34.10616 11.23193 1.000 10.51380 89 PHE A N 1
ATOM 716 C CA . PHE A 1 89 ? -10.66704 -33.28367 12.29031 1.000 11.87113 89 PHE A CA 1
ATOM 717 C C . PHE A 1 89 ? -9.63918 -33.14486 13.41085 1.000 13.59675 89 PHE A C 1
ATOM 718 O O . PHE A 1 89 ? -9.30522 -34.12834 14.09093 1.000 14.55482 89 PHE A O 1
ATOM 726 N N . LEU A 1 90 ? -9.11887 -31.92921 13.58600 1.000 11.51636 90 LEU A N 1
ATOM 727 C CA . LEU A 1 90 ? -8.18700 -31.67809 14.68175 1.000 12.21046 90 LEU A CA 1
ATOM 728 C C . LEU A 1 90 ? -8.91208 -31.68325 16.01887 1.000 10.41311 90 LEU A C 1
ATOM 729 O O . LEU A 1 90 ? -8.38838 -32.19650 17.01455 1.000 13.56815 90 LEU A O 1
ATOM 734 N N . PHE A 1 91 ? -10.11828 -31.11586 16.06539 1.000 10.31301 91 PHE A N 1
ATOM 735 C CA . PHE A 1 91 ? -10.94838 -31.24339 17.25744 1.000 9.63008 91 PHE A CA 1
ATOM 736 C C . PHE A 1 91 ? -12.38074 -30.87581 16.93388 1.000 9.95427 91 PHE A C 1
ATOM 737 O O . PHE A 1 91 ? -12.67228 -30.20164 15.94259 1.000 10.69686 91 PHE A O 1
ATOM 745 N N . LYS A 1 92 ? -13.26336 -31.34978 17.79924 1.000 10.06428 92 LYS A N 1
ATOM 746 C CA . LYS A 1 92 ? -14.63041 -30.86413 17.91037 1.000 10.44838 92 LYS A CA 1
ATOM 747 C C . LYS A 1 92 ? -14.87379 -30.60514 19.38805 1.000 11.69128 92 LYS A C 1
ATOM 748 O O . LYS A 1 92 ? -14.51676 -31.44043 20.21919 1.000 11.95115 92 LYS A O 1
ATOM 754 N N . GLY A 1 93 ? -15.47543 -29.46357 19.72794 1.000 11.45496 93 GLY A N 1
ATOM 755 C CA . GLY A 1 93 ? -15.61084 -29.15287 21.14373 1.000 10.22725 93 GLY A CA 1
ATOM 756 C C . GLY A 1 93 ? -16.58770 -28.02268 21.37518 1.000 10.54563 93 GLY A C 1
ATOM 757 O O . GLY A 1 93 ? -17.18983 -27.49186 20.44049 1.000 13.51611 93 GLY A O 1
ATOM 758 N N . TYR A 1 94 ? -16.73314 -27.65688 22.64467 1.000 12.72837 94 TYR A N 1
ATOM 759 C CA . TYR A 1 94 ? -17.71157 -26.66070 23.07410 1.000 11.43796 94 TYR A CA 1
ATOM 760 C C . TYR A 1 94 ? -16.99334 -25.49972 23.74403 1.000 11.42975 94 TYR A C 1
ATOM 761 O O . TYR A 1 94 ? -16.10657 -25.70370 24.57632 1.000 14.67168 94 TYR A O 1
ATOM 770 N N . ARG A 1 95 ? -17.39661 -24.27528 23.40105 1.000 11.88566 95 ARG A N 1
ATOM 771 C CA . ARG A 1 95 ? -16.76772 -23.10297 23.98683 1.000 13.70591 95 ARG A CA 1
ATOM 772 C C . ARG A 1 95 ? -17.19643 -22.95511 25.44298 1.000 14.65016 95 ARG A C 1
ATOM 773 O O . ARG A 1 95 ? -18.35398 -23.20799 25.79676 1.000 17.23776 95 ARG A O 1
ATOM 781 N N . VAL A 1 96 ? -16.24884 -22.57501 26.29636 1.000 13.04271 96 VAL A N 1
ATOM 782 C CA . VAL A 1 96 ? -16.56117 -22.21941 27.67805 1.000 14.39716 96 VAL A CA 1
ATOM 783 C C . VAL A 1 96 ? -17.12775 -20.80424 27.65131 1.000 15.98256 96 VAL A C 1
ATOM 784 O O . VAL A 1 96 ? -16.44070 -19.86147 27.23857 1.000 16.90549 96 VAL A O 1
ATOM 788 N N . GLU A 1 97 ? -18.37724 -20.65264 28.07809 1.000 17.64461 97 GLU A N 1
ATOM 789 C CA . GLU A 1 97 ? -19.10068 -19.40162 27.92325 1.000 17.04415 97 GLU A CA 1
ATOM 790 C C . GLU A 1 97 ? -18.99294 -18.49234 29.14470 1.000 17.87535 97 GLU A C 1
ATOM 791 O O . GLU A 1 97 ? -18.54594 -18.89342 30.21739 1.000 19.13068 97 GLU A O 1
ATOM 797 N N . GLY A 1 98 ? -19.41196 -17.23406 28.94629 1.000 20.32081 98 GLY A N 1
ATOM 798 C CA . GLY A 1 98 ? -19.48572 -16.23669 30.00323 1.000 20.17163 98 GLY A CA 1
ATOM 799 C C . GLY A 1 98 ? -18.33762 -15.25681 30.06358 1.000 20.65074 98 GLY A C 1
ATOM 800 O O . GLY A 1 98 ? -18.43629 -14.28064 30.80166 1.000 23.55559 98 GLY A O 1
ATOM 801 N N . GLY A 1 99 ? -17.24220 -15.49176 29.34356 1.000 22.59571 99 GLY A N 1
ATOM 802 C CA . GLY A 1 99 ? -16.15056 -14.54009 29.36464 1.000 20.54215 99 GLY A CA 1
ATOM 803 C C . GLY A 1 99 ? -16.49726 -13.22633 28.67583 1.000 24.30702 99 GLY A C 1
ATOM 804 O O . GLY A 1 99 ? -17.51361 -13.08344 28.00181 1.000 26.54297 99 GLY A O 1
ATOM 805 N N . ALA A 1 100 ? -15.61003 -12.25378 28.84030 1.000 22.63898 100 ALA A N 1
ATOM 806 C CA . ALA A 1 100 ? -15.75617 -10.96689 28.17157 1.000 24.25495 100 ALA A CA 1
ATOM 807 C C . ALA A 1 100 ? -15.58252 -11.11632 26.67185 1.000 29.32566 100 ALA A C 1
ATOM 808 O O . ALA A 1 100 ? -14.78050 -11.92485 26.20536 1.000 29.23399 100 ALA A O 1
ATOM 810 N N . THR B 1 2 ? -5.25897 -11.29761 9.57644 1.000 24.99064 2 THR B N 1
ATOM 811 C CA . THR B 1 2 ? -5.20855 -11.60175 11.00385 1.000 19.52283 2 THR B CA 1
ATOM 812 C C . THR B 1 2 ? -4.38603 -12.87384 11.19501 1.000 18.60667 2 THR B C 1
ATOM 813 O O . THR B 1 2 ? -4.24956 -13.68725 10.27258 1.000 20.52051 2 THR B O 1
ATOM 817 N N . TYR B 1 3 ? -3.83303 -13.03239 12.39201 1.000 16.81449 3 TYR B N 1
ATOM 818 C CA . TYR B 1 3 ? -2.90273 -14.10805 12.71258 1.000 16.20876 3 TYR B CA 1
ATOM 819 C C . TYR B 1 3 ? -3.57994 -14.97898 13.75214 1.000 15.32009 3 TYR B C 1
ATOM 820 O O . TYR B 1 3 ? -3.96656 -14.49321 14.82120 1.000 17.17706 3 TYR B O 1
ATOM 829 N N . HIS B 1 4 ? -3.76976 -16.24726 13.41226 1.000 14.62545 4 HIS B N 1
ATOM 830 C CA . HIS B 1 4 ? -4.52897 -17.19279 14.21097 1.000 14.12828 4 HIS B CA 1
ATOM 831 C C . HIS B 1 4 ? -3.60246 -18.23211 14.82217 1.000 13.37996 4 HIS B C 1
ATOM 832 O O . HIS B 1 4 ? -2.76678 -18.81830 14.12232 1.000 13.23119 4 HIS B O 1
ATOM 839 N N . VAL B 1 5 ? -3.76805 -18.45902 16.12194 1.000 14.27923 5 VAL B N 1
ATOM 840 C CA . VAL B 1 5 ? -2.91714 -19.33640 16.91343 1.000 12.61618 5 VAL B CA 1
ATOM 841 C C . VAL B 1 5 ? -3.81482 -20.28376 17.69184 1.000 13.55166 5 VAL B C 1
ATOM 842 O O . VAL B 1 5 ? -4.61941 -19.84114 18.52059 1.000 13.60208 5 VAL B O 1
ATOM 846 N N . LEU B 1 6 ? -3.70227 -21.57721 17.41312 1.000 12.62704 6 LEU B N 1
ATOM 847 C CA A LEU B 1 6 ? -4.44324 -22.61012 18.12037 0.689 13.66329 6 LEU B CA 1
ATOM 848 C CA B LEU B 1 6 ? -4.43648 -22.60679 18.13959 0.311 13.68662 6 LEU B CA 1
ATOM 849 C C . LEU B 1 6 ? -3.50413 -23.37109 19.05002 1.000 14.64804 6 LEU B C 1
ATOM 850 O O . LEU B 1 6 ? -2.52487 -23.95897 18.59005 1.000 12.17574 6 LEU B O 1
ATOM 859 N N . VAL B 1 7 ? -3.83344 -23.37332 20.33294 1.000 13.71678 7 VAL B N 1
ATOM 860 C CA . VAL B 1 7 ? -3.01633 -23.94954 21.38705 1.000 14.33377 7 VAL B CA 1
ATOM 861 C C . VAL B 1 7 ? -3.81307 -25.07512 22.02627 1.000 13.26118 7 VAL B C 1
ATOM 862 O O . VAL B 1 7 ? -5.02923 -24.95484 22.22324 1.000 15.51326 7 VAL B O 1
ATOM 866 N N . GLN B 1 8 ? -3.12808 -26.15535 22.38589 1.000 13.21943 8 GLN B N 1
ATOM 867 C CA . GLN B 1 8 ? -3.75674 -27.29624 23.02943 1.000 12.21710 8 GLN B CA 1
ATOM 868 C C . GLN B 1 8 ? -3.10483 -27.53801 24.38385 1.000 10.97887 8 GLN B C 1
ATOM 869 O O . GLN B 1 8 ? -1.88024 -27.44115 24.51941 1.000 14.19151 8 GLN B O 1
ATOM 875 N N . PHE B 1 9 ? -3.92717 -27.83605 25.38755 1.000 11.98003 9 PHE B N 1
ATOM 876 C CA . PHE B 1 9 ? -3.44809 -28.17081 26.72162 1.000 12.71014 9 PHE B CA 1
ATOM 877 C C . PHE B 1 9 ? -4.15437 -29.43017 27.19368 1.000 13.59776 9 PHE B C 1
ATOM 878 O O . PHE B 1 9 ? -5.32046 -29.66366 26.85849 1.000 12.65423 9 PHE B O 1
ATOM 886 N N . ASP B 1 10 ? -3.44082 -30.23398 27.98472 1.000 13.54858 10 ASP B N 1
ATOM 887 C CA . ASP B 1 10 ? -4.01701 -31.36594 28.69847 1.000 13.03134 10 ASP B CA 1
ATOM 888 C C . ASP B 1 10 ? -3.87040 -31.14996 30.19964 1.000 13.04824 10 ASP B C 1
ATOM 889 O O . ASP B 1 10 ? -2.82899 -30.68168 30.67322 1.000 15.70225 10 ASP B O 1
ATOM 894 N N . VAL B 1 11 ? -4.91923 -31.49542 30.94521 1.000 12.89716 11 VAL B N 1
ATOM 895 C CA . VAL B 1 11 ? -4.92006 -31.33284 32.40377 1.000 16.10949 11 VAL B CA 1
ATOM 896 C C . VAL B 1 11 ? -5.57831 -32.54123 33.03507 1.000 14.79449 11 VAL B C 1
ATOM 897 O O . VAL B 1 11 ? -6.43820 -33.19241 32.42747 1.000 15.32351 11 VAL B O 1
ATOM 901 N N . PRO B 1 12 ? -5.22018 -32.84351 34.28803 1.000 17.20844 12 PRO B N 1
ATOM 902 C CA . PRO B 1 12 ? -5.94341 -33.88936 35.02531 1.000 21.16027 12 PRO B CA 1
ATOM 903 C C . PRO B 1 12 ? -7.43098 -33.58194 35.03164 1.000 21.79677 12 PRO B C 1
ATOM 904 O O . PRO B 1 12 ? -7.84150 -32.41945 35.07323 1.000 18.70668 12 PRO B O 1
ATOM 908 N N . SER B 1 13 ? -8.24435 -34.63977 34.97174 1.000 21.28733 13 SER B N 1
ATOM 909 C CA A SER B 1 13 ? -9.68165 -34.45406 34.80715 0.561 23.90737 13 SER B CA 1
ATOM 910 C CA B SER B 1 13 ? -9.68175 -34.45296 34.80570 0.439 23.89142 13 SER B CA 1
ATOM 911 C C . SER B 1 13 ? -10.27788 -33.64662 35.95436 1.000 19.99060 13 SER B C 1
ATOM 912 O O . SER B 1 13 ? -11.19848 -32.84783 35.74836 1.000 25.54572 13 SER B O 1
ATOM 917 N N . ASP B 1 14 ? -9.76367 -33.82557 37.16501 1.000 22.82405 14 ASP B N 1
ATOM 918 C CA . ASP B 1 14 ? -10.30552 -33.03968 38.26660 1.000 24.52655 14 ASP B CA 1
ATOM 919 C C . ASP B 1 14 ? -9.80697 -31.60165 38.27493 1.000 23.32694 14 ASP B C 1
ATOM 920 O O . ASP B 1 14 ? -10.24747 -30.82673 39.13160 1.000 22.74609 14 ASP B O 1
ATOM 925 N N . LYS B 1 15 ? -8.90844 -31.23421 37.35604 1.000 23.95071 15 LYS B N 1
ATOM 926 C CA . LYS B 1 15 ? -8.45748 -29.85827 37.18298 1.000 20.30338 15 LYS B CA 1
ATOM 927 C C . LYS B 1 15 ? -9.07393 -29.18642 35.96429 1.000 18.99606 15 LYS B C 1
ATOM 928 O O . LYS B 1 15 ? -8.64529 -28.08702 35.59785 1.000 20.48415 15 LYS B O 1
ATOM 934 N N . ALA B 1 16 ? -10.04235 -29.83133 35.30898 1.000 17.23394 16 ALA B N 1
ATOM 935 C CA . ALA B 1 16 ? -10.58723 -29.28135 34.07057 1.000 19.45857 16 ALA B CA 1
ATOM 936 C C . ALA B 1 16 ? -11.29338 -27.95175 34.31935 1.000 18.15453 16 ALA B C 1
ATOM 937 O O . ALA B 1 16 ? -11.10242 -26.98272 33.57483 1.000 21.92045 16 ALA B O 1
ATOM 939 N N . GLU B 1 17 ? -12.12579 -27.88564 35.35778 1.000 20.38691 17 GLU B N 1
ATOM 940 C CA . GLU B 1 17 ? -12.81253 -26.62940 35.63684 1.000 22.48565 17 GLU B CA 1
ATOM 941 C C . GLU B 1 17 ? -11.82586 -25.52693 36.02013 1.000 27.91419 17 GLU B C 1
ATOM 942 O O . GLU B 1 17 ? -11.97443 -24.37603 35.58496 1.000 18.94194 17 GLU B O 1
ATOM 948 N N . ALA B 1 18 ? -10.79813 -25.86460 36.81275 1.000 20.72938 18 ALA B N 1
ATOM 949 C CA . ALA B 1 18 ? -9.77595 -24.88253 37.16641 1.000 23.80828 18 ALA B CA 1
ATOM 950 C C . ALA B 1 18 ? -9.04495 -24.37420 35.93247 1.000 17.74872 18 ALA B C 1
ATOM 951 O O . ALA B 1 18 ? -8.77432 -23.17206 35.81244 1.000 17.90618 18 ALA B O 1
ATOM 953 N N . PHE B 1 19 ? -8.70353 -25.27322 35.00690 1.000 17.17851 19 PHE B N 1
ATOM 954 C CA . PHE B 1 19 ? -8.05206 -24.81851 33.78541 1.000 15.81070 19 PHE B CA 1
ATOM 955 C C . PHE B 1 19 ? -8.95565 -23.89497 32.97904 1.000 16.06275 19 PHE B C 1
ATOM 956 O O . PHE B 1 19 ? -8.49310 -22.87889 32.44528 1.000 16.44158 19 PHE B O 1
ATOM 964 N N . ALA B 1 20 ? -10.23321 -24.25529 32.84103 1.000 17.44775 20 ALA B N 1
ATOM 965 C CA . ALA B 1 20 ? -11.14784 -23.42740 32.06191 1.000 18.10391 20 ALA B CA 1
ATOM 966 C C . ALA B 1 20 ? -11.24778 -22.01953 32.64159 1.000 21.27266 20 ALA B C 1
ATOM 967 O O . ALA B 1 20 ? -11.26209 -21.03536 31.89367 1.000 17.42475 20 ALA B O 1
ATOM 969 N N . ALA B 1 21 ? -11.31613 -21.90466 33.97437 1.000 20.44085 21 ALA B N 1
ATOM 970 C CA . ALA B 1 21 ? -11.31431 -20.58935 34.61253 1.000 19.08107 21 ALA B CA 1
ATOM 971 C C . ALA B 1 21 ? -10.02946 -19.82706 34.30277 1.000 18.35042 21 ALA B C 1
ATOM 972 O O . ALA B 1 21 ? -10.06389 -18.62984 33.99067 1.000 18.93876 21 ALA B O 1
ATOM 974 N N . ALA B 1 22 ? -8.88408 -20.50620 34.37888 1.000 19.34203 22 ALA B N 1
ATOM 975 C CA . ALA B 1 22 ? -7.62166 -19.84633 34.07315 1.000 19.26064 22 ALA B CA 1
ATOM 976 C C . ALA B 1 22 ? -7.58626 -19.37967 32.62177 1.000 17.58288 22 ALA B C 1
ATOM 977 O O . ALA B 1 22 ? -7.09675 -18.28367 32.32578 1.000 19.94361 22 ALA B O 1
ATOM 979 N N . GLY B 1 23 ? -8.11393 -20.19664 31.70587 1.000 17.93249 23 GLY B N 1
ATOM 980 C CA . GLY B 1 23 ? -8.19160 -19.79209 30.31021 1.000 18.78994 23 GLY B CA 1
ATOM 981 C C . GLY B 1 23 ? -9.03917 -18.55037 30.10038 1.000 17.29434 23 GLY B C 1
ATOM 982 O O . GLY B 1 23 ? -8.68529 -17.67110 29.31020 1.000 16.94875 23 GLY B O 1
ATOM 983 N N . LEU B 1 24 ? -10.18160 -18.47153 30.79043 1.000 17.00263 24 LEU B N 1
ATOM 984 C CA . LEU B 1 24 ? -11.03564 -17.28951 30.68002 1.000 17.87703 24 LEU B CA 1
ATOM 985 C C . LEU B 1 24 ? -10.38521 -16.07657 31.32842 1.000 19.05323 24 LEU B C 1
ATOM 986 O O . LEU B 1 24 ? -10.56391 -14.94795 30.85513 1.000 19.68015 24 LEU B O 1
ATOM 991 N N . PHE B 1 25 ? -9.64502 -16.28720 32.42272 1.000 19.46990 25 PHE B N 1
ATOM 992 C CA . PHE B 1 25 ? -8.84536 -15.20881 33.00115 1.000 20.59946 25 PHE B CA 1
ATOM 993 C C . PHE B 1 25 ? -7.86238 -14.66051 31.97323 1.000 20.37392 25 PHE B C 1
ATOM 994 O O . PHE B 1 25 ? -7.72009 -13.44307 31.82082 1.000 21.28375 25 PHE B O 1
ATOM 1002 N N . ASP B 1 26 ? -7.17380 -15.55826 31.26280 1.000 19.38636 26 ASP B N 1
ATOM 1003 C CA . ASP B 1 26 ? -6.27427 -15.16310 30.18083 1.000 19.44471 26 ASP B CA 1
ATOM 1004 C C . ASP B 1 26 ? -7.02946 -14.41107 29.08922 1.000 19.50878 26 ASP B C 1
ATOM 1005 O O . ASP B 1 26 ? -6.61610 -13.32224 28.67034 1.000 20.34378 26 ASP B O 1
ATOM 1010 N N . ALA B 1 27 ? -8.16234 -14.96624 28.63963 1.000 18.74095 27 ALA B N 1
ATOM 1011 C CA . ALA B 1 27 ? -8.96057 -14.31030 27.60052 1.000 21.97565 27 ALA B CA 1
ATOM 1012 C C . ALA B 1 27 ? -9.43747 -12.92422 28.03367 1.000 22.87460 27 ALA B C 1
ATOM 1013 O O . ALA B 1 27 ? -9.27805 -11.94886 27.29437 1.000 21.23256 27 ALA B O 1
ATOM 1015 N N . ASN B 1 28 ? -10.07118 -12.82910 29.20792 1.000 20.52274 28 ASN B N 1
ATOM 1016 C CA . ASN B 1 28 ? -10.52891 -11.53897 29.73261 1.000 21.94033 28 ASN B CA 1
ATOM 1017 C C . ASN B 1 28 ? -9.41025 -10.49985 29.75433 1.000 23.82807 28 ASN B C 1
ATOM 1018 O O . ASN B 1 28 ? -9.56487 -9.38946 29.22976 1.000 23.73031 28 ASN B O 1
ATOM 1023 N N . GLY B 1 29 ? -8.27180 -10.84231 30.35650 1.000 23.75938 29 GLY B N 1
ATOM 1024 C CA . GLY B 1 29 ? -7.22225 -9.85304 30.52475 1.000 23.82943 29 GLY B CA 1
ATOM 1025 C C . GLY B 1 29 ? -6.54976 -9.49726 29.21464 1.000 23.73963 29 GLY B C 1
ATOM 1026 O O . GLY B 1 29 ? -6.17193 -8.34235 28.99137 1.000 25.31759 29 GLY B O 1
ATOM 1027 N N . SER B 1 30 ? -6.40039 -10.47832 28.32531 1.000 22.65703 30 SER B N 1
ATOM 1028 C CA . SER B 1 30 ? -5.74118 -10.21641 27.05165 1.000 22.89088 30 SER B CA 1
ATOM 1029 C C . SER B 1 30 ? -6.62039 -9.37515 26.14058 1.000 23.22059 30 SER B C 1
ATOM 1030 O O . SER B 1 30 ? -6.16076 -8.38242 25.57163 1.000 24.23912 30 SER B O 1
ATOM 1033 N N . LEU B 1 31 ? -7.90004 -9.73504 26.00851 1.000 22.51626 31 LEU B N 1
ATOM 1034 C CA . LEU B 1 31 ? -8.77985 -8.96059 25.13536 1.000 22.91877 31 LEU B CA 1
ATOM 1035 C C . LEU B 1 31 ? -8.89096 -7.51429 25.60093 1.000 28.62090 31 LEU B C 1
ATOM 1036 O O . LEU B 1 31 ? -8.86407 -6.58368 24.78378 1.000 31.76853 31 LEU B O 1
ATOM 1041 N N . GLN B 1 32 ? -8.98014 -7.30511 26.91301 1.000 26.55545 32 GLN B N 1
ATOM 1042 C CA . GLN B 1 32 ? -9.25899 -5.97048 27.43348 1.000 36.64856 32 GLN B CA 1
ATOM 1043 C C . GLN B 1 32 ? -8.05069 -5.04937 27.31101 1.000 39.37375 32 GLN B C 1
ATOM 1044 O O . GLN B 1 32 ? -8.19712 -3.87070 26.96735 1.000 46.03475 32 GLN B O 1
ATOM 1046 N N . ASN B 1 33 ? -6.84940 -5.56407 27.57503 1.000 30.43173 33 ASN B N 1
ATOM 1047 C CA . ASN B 1 33 ? -5.68014 -4.71703 27.76817 1.000 34.70588 33 ASN B CA 1
ATOM 1048 C C . ASN B 1 33 ? -4.68585 -4.73998 26.61970 1.000 29.10102 33 ASN B C 1
ATOM 1049 O O . ASN B 1 33 ? -3.73137 -3.95610 26.64012 1.000 37.25674 33 ASN B O 1
ATOM 1054 N N . GLU B 1 34 ? -4.86661 -5.60701 25.63615 1.000 25.08362 34 GLU B N 1
ATOM 1055 C CA . GLU B 1 34 ? -3.91194 -5.74077 24.54066 1.000 23.78096 34 GLU B CA 1
ATOM 1056 C C . GLU B 1 34 ? -4.58548 -5.32929 23.24076 1.000 24.86900 34 GLU B C 1
ATOM 1057 O O . GLU B 1 34 ? -5.42873 -6.08367 22.71966 1.000 23.55116 34 GLU B O 1
ATOM 1063 N N . PRO B 1 35 ? -4.25676 -4.16565 22.67226 1.000 26.15901 35 PRO B N 1
ATOM 1064 C CA . PRO B 1 35 ? -4.94951 -3.72842 21.44748 1.000 24.51233 35 PRO B CA 1
ATOM 1065 C C . PRO B 1 35 ? -4.76302 -4.66540 20.27248 1.000 24.94553 35 PRO B C 1
ATOM 1066 O O . PRO B 1 35 ? -5.62555 -4.70221 19.38202 1.000 25.37221 35 PRO B O 1
ATOM 1070 N N . GLY B 1 36 ? -3.67698 -5.43647 20.25111 1.000 23.57532 36 GLY B N 1
ATOM 1071 C CA . GLY B 1 36 ? -3.40637 -6.38371 19.19597 1.000 22.37026 36 GLY B CA 1
ATOM 1072 C C . GLY B 1 36 ? -4.06643 -7.73108 19.34922 1.000 21.19000 36 GLY B C 1
ATOM 1073 O O . GLY B 1 36 ? -3.97219 -8.54673 18.42843 1.000 20.67517 36 GLY B O 1
ATOM 1074 N N . THR B 1 37 ? -4.73317 -7.98748 20.47478 1.000 20.90139 37 THR B N 1
ATOM 1075 C CA . THR B 1 37 ? -5.43545 -9.24485 20.71310 1.000 19.89144 37 THR B CA 1
ATOM 1076 C C . THR B 1 37 ? -6.91571 -9.03550 20.42031 1.000 20.02562 37 THR B C 1
ATOM 1077 O O . THR B 1 37 ? -7.57755 -8.21670 21.07674 1.000 20.81756 37 THR B O 1
ATOM 1081 N N . LEU B 1 38 ? -7.42311 -9.76216 19.42484 1.000 20.49295 38 LEU B N 1
ATOM 1082 C CA . LEU B 1 38 ? -8.73037 -9.50123 18.83282 1.000 20.37759 38 LEU B CA 1
ATOM 1083 C C . LEU B 1 38 ? -9.80139 -10.50533 19.22224 1.000 22.51380 38 LEU B C 1
ATOM 1084 O O . LEU B 1 38 ? -10.98643 -10.15534 19.25520 1.000 22.00883 38 LEU B O 1
ATOM 1089 N N . ARG B 1 39 ? -9.42202 -11.74530 19.49906 1.000 18.67435 39 ARG B N 1
ATOM 1090 C CA . ARG B 1 39 ? -10.39095 -12.76795 19.85391 1.000 20.17603 39 ARG B CA 1
ATOM 1091 C C . ARG B 1 39 ? -9.62270 -13.81818 20.63433 1.000 16.66823 39 ARG B C 1
ATOM 1092 O O . ARG B 1 39 ? -8.44130 -14.04377 20.37426 1.000 16.32870 39 ARG B O 1
ATOM 1100 N N . PHE B 1 40 ? -10.28271 -14.44100 21.60518 1.000 17.30262 40 PHE B N 1
ATOM 1101 C CA . PHE B 1 40 ? -9.58628 -15.37807 22.48196 1.000 16.60725 40 PHE B CA 1
ATOM 1102 C C . PHE B 1 40 ? -10.64186 -16.26949 23.11775 1.000 20.00644 40 PHE B C 1
ATOM 1103 O O . PHE B 1 40 ? -11.38813 -15.82127 23.99270 1.000 18.24233 40 PHE B O 1
ATOM 1111 N N . GLU B 1 41 ? -10.71999 -17.51277 22.65607 1.000 14.75823 41 GLU B N 1
ATOM 1112 C CA . GLU B 1 41 ? -11.75122 -18.44471 23.08253 1.000 17.38586 41 GLU B CA 1
ATOM 1113 C C . GLU B 1 41 ? -11.11507 -19.66613 23.72510 1.000 14.80575 41 GLU B C 1
ATOM 1114 O O . GLU B 1 41 ? -10.04864 -20.12385 23.30064 1.000 13.43251 41 GLU B O 1
ATOM 1120 N N . VAL B 1 42 ? -11.78479 -20.18368 24.74755 1.000 14.26216 42 VAL B N 1
ATOM 1121 C CA . VAL B 1 42 ? -11.40377 -21.41228 25.43298 1.000 13.87868 42 VAL B CA 1
ATOM 1122 C C . VAL B 1 42 ? -12.40832 -22.47984 25.03132 1.000 13.22403 42 VAL B C 1
ATOM 1123 O O . VAL B 1 42 ? -13.61412 -22.27973 25.20108 1.000 14.32435 42 VAL B O 1
ATOM 1127 N N . ILE B 1 43 ? -11.92132 -23.60753 24.51241 1.000 13.60436 43 ILE B N 1
ATOM 1128 C CA . ILE B 1 43 ? -12.78106 -24.66156 23.97635 1.000 12.92186 43 ILE B CA 1
ATOM 1129 C C . ILE B 1 43 ? -12.44539 -25.96864 24.68587 1.000 13.97228 43 ILE B C 1
ATOM 1130 O O . ILE B 1 43 ? -11.27259 -26.34957 24.76185 1.000 12.66146 43 ILE B O 1
ATOM 1135 N N . ARG B 1 44 ? -13.46705 -26.64843 25.22378 1.000 12.16056 44 ARG B N 1
ATOM 1136 C CA . ARG B 1 44 ? -13.28070 -27.98179 25.79744 1.000 11.38627 44 ARG B CA 1
ATOM 1137 C C . ARG B 1 44 ? -13.58202 -29.05257 24.75641 1.000 11.67522 44 ARG B C 1
ATOM 1138 O O . ARG B 1 44 ? -14.58739 -28.97050 24.04258 1.000 11.59733 44 ARG B O 1
ATOM 1146 N N . ASP B 1 45 ? -12.69631 -30.04528 24.64965 1.000 11.49591 45 ASP B N 1
ATOM 1147 C CA . ASP B 1 45 ? -12.95973 -31.15487 23.74234 1.000 10.79511 45 ASP B CA 1
ATOM 1148 C C . ASP B 1 45 ? -14.27652 -31.82947 24.11229 1.000 13.74835 45 ASP B C 1
ATOM 1149 O O . ASP B 1 45 ? -14.61121 -31.96985 25.29102 1.000 15.01510 45 ASP B O 1
ATOM 1154 N N . GLU B 1 46 ? -15.03168 -32.24216 23.08897 1.000 11.20004 46 GLU B N 1
ATOM 1155 C CA . GLU B 1 46 ? -16.34946 -32.82821 23.30883 1.000 12.18305 46 GLU B CA 1
ATOM 1156 C C . GLU B 1 46 ? -16.30612 -34.16667 24.03728 1.000 11.91021 46 GLU B C 1
ATOM 1157 O O . GLU B 1 46 ? -17.30265 -34.53858 24.66048 1.000 16.38722 46 GLU B O 1
ATOM 1163 N N . ASN B 1 47 ? -15.20339 -34.89654 23.97840 1.000 13.98557 47 ASN B N 1
ATOM 1164 C CA . ASN B 1 47 ? -15.13230 -36.21887 24.58961 1.000 15.46068 47 ASN B CA 1
ATOM 1165 C C . ASN B 1 47 ? -13.89246 -36.43831 25.44183 1.000 15.57255 47 ASN B C 1
ATOM 1166 O O . ASN B 1 47 ? -13.96840 -37.15587 26.43998 1.000 15.78905 47 ASN B O 1
ATOM 1171 N N . ASN B 1 48 ? -12.75280 -35.86399 25.06174 1.000 14.67611 48 ASN B N 1
ATOM 1172 C CA . ASN B 1 48 ? -11.52997 -36.01322 25.83945 1.000 15.55927 48 ASN B CA 1
ATOM 1173 C C . ASN B 1 48 ? -11.66190 -35.17431 27.10807 1.000 14.52435 48 ASN B C 1
ATOM 1174 O O . ASN B 1 48 ? -11.74749 -33.94358 27.04428 1.000 19.45784 48 ASN B O 1
ATOM 1179 N N . ARG B 1 49 ? -11.69612 -35.85607 28.25991 1.000 17.69941 49 ARG B N 1
ATOM 1180 C CA A ARG B 1 49 ? -11.96309 -35.24709 29.55939 0.611 19.38517 49 ARG B CA 1
ATOM 1181 C CA B ARG B 1 49 ? -11.98528 -35.20863 29.53515 0.389 19.38899 49 ARG B CA 1
ATOM 1182 C C . ARG B 1 49 ? -10.85725 -34.30736 30.01309 1.000 19.95742 49 ARG B C 1
ATOM 1183 O O . ARG B 1 49 ? -11.03362 -33.59396 31.00262 1.000 23.96478 49 ARG B O 1
ATOM 1198 N N . ASN B 1 50 ? -9.72259 -34.31329 29.34229 1.000 16.23145 50 ASN B N 1
ATOM 1199 C CA . ASN B 1 50 ? -8.53297 -33.63812 29.81485 1.000 13.37974 50 ASN B CA 1
ATOM 1200 C C . ASN B 1 50 ? -8.08439 -32.50976 28.91733 1.000 12.65548 50 ASN B C 1
ATOM 1201 O O . ASN B 1 50 ? -7.22282 -31.71925 29.32403 1.000 16.13784 50 ASN B O 1
ATOM 1206 N N . ARG B 1 51 ? -8.65394 -32.39486 27.73163 1.000 11.88497 51 ARG B N 1
ATOM 1207 C CA . ARG B 1 51 ? -8.07384 -31.58733 26.67561 1.000 11.32519 51 ARG B CA 1
ATOM 1208 C C . ARG B 1 51 ? -8.88344 -30.33193 26.40011 1.000 11.26794 51 ARG B C 1
ATOM 1209 O O . ARG B 1 51 ? -10.11097 -30.38482 26.26000 1.000 13.47669 51 ARG B O 1
ATOM 1217 N N . PHE B 1 52 ? -8.16210 -29.21728 26.28403 1.000 10.50428 52 PHE B N 1
ATOM 1218 C CA . PHE B 1 52 ? -8.70465 -27.90088 25.99720 1.000 13.51732 52 PHE B CA 1
ATOM 1219 C C . PHE B 1 52 ? -7.88918 -27.24321 24.89792 1.000 10.00074 52 PHE B C 1
ATOM 1220 O O . PHE B 1 52 ? -6.70923 -27.55150 24.69702 1.000 12.32312 52 PHE B O 1
ATOM 1228 N N . TYR B 1 53 ? -8.53222 -26.32542 24.18991 1.000 11.47277 53 TYR B N 1
ATOM 1229 C CA . TYR B 1 53 ? -7.90762 -25.58100 23.10482 1.000 11.12095 53 TYR B CA 1
ATOM 1230 C C . TYR B 1 53 ? -8.15001 -24.10240 23.32990 1.000 10.22683 53 TYR B C 1
ATOM 1231 O O . TYR B 1 53 ? -9.23506 -23.70448 23.75214 1.000 12.50747 53 TYR B O 1
ATOM 1240 N N . LEU B 1 54 ? -7.13027 -23.29338 23.06586 1.000 13.00717 54 LEU B N 1
ATOM 1241 C CA . LEU B 1 54 ? -7.26733 -21.84463 23.04973 1.000 13.30633 54 LEU B CA 1
ATOM 1242 C C . LEU B 1 54 ? -7.18461 -21.41164 21.59292 1.000 11.18934 54 LEU B C 1
ATOM 1243 O O . LEU B 1 54 ? -6.20727 -21.72550 20.89821 1.000 13.65696 54 LEU B O 1
ATOM 1248 N N . ASP B 1 55 ? -8.22188 -20.73564 21.12311 1.000 12.60989 55 ASP B N 1
ATOM 1249 C CA . ASP B 1 55 ? -8.31386 -20.23516 19.75399 1.000 11.52504 55 ASP B CA 1
ATOM 1250 C C . ASP B 1 55 ? -8.11098 -18.72748 19.82445 1.000 13.19696 55 ASP B C 1
ATOM 1251 O O . ASP B 1 55 ? -9.00687 -17.98093 20.24112 1.000 14.45346 55 ASP B O 1
ATOM 1256 N N . GLU B 1 56 ? -6.93104 -18.28577 19.41238 1.000 12.09730 56 GLU B N 1
ATOM 1257 C CA . GLU B 1 56 ? -6.47856 -16.91489 19.60931 1.000 12.62095 56 GLU B CA 1
ATOM 1258 C C . GLU B 1 56 ? -6.29172 -16.20230 18.27576 1.000 14.45966 56 GLU B C 1
ATOM 1259 O O . GLU B 1 56 ? -5.75790 -16.77975 17.32245 1.000 13.97885 56 GLU B O 1
ATOM 1265 N N . VAL B 1 57 ? -6.71838 -14.93918 18.20907 1.000 14.69604 57 VAL B N 1
ATOM 1266 C CA . VAL B 1 57 ? -6.59340 -14.14182 16.99138 1.000 15.04914 57 VAL B CA 1
ATOM 1267 C C . VAL B 1 57 ? -5.92176 -12.81062 17.31829 1.000 15.20330 57 VAL B C 1
ATOM 1268 O O . VAL B 1 57 ? -6.34904 -12.10380 18.24663 1.000 14.89988 57 VAL B O 1
ATOM 1272 N N . TYR B 1 58 ? -4.90674 -12.45260 16.51920 1.000 15.99070 58 TYR B N 1
ATOM 1273 C CA . TYR B 1 58 ? -4.09167 -11.25309 16.69202 1.000 15.99952 58 TYR B CA 1
ATOM 1274 C C . TYR B 1 58 ? -4.06116 -10.45974 15.39188 1.000 19.31971 58 TYR B C 1
ATOM 1275 O O . TYR B 1 58 ? -4.31940 -10.99127 14.31208 1.000 19.07130 58 TYR B O 1
ATOM 1284 N N . GLU B 1 59 ? -3.75663 -9.16283 15.49489 1.000 21.79814 59 GLU B N 1
ATOM 1285 C CA . GLU B 1 59 ? -3.67138 -8.37050 14.27145 1.000 23.22298 59 GLU B CA 1
ATOM 1286 C C . GLU B 1 59 ? -2.55082 -8.88837 13.37793 1.000 24.49355 59 GLU B C 1
ATOM 1287 O O . GLU B 1 59 ? -2.68083 -8.89575 12.14896 1.000 25.81258 59 GLU B O 1
ATOM 1293 N N . ASP B 1 60 ? -1.45409 -9.34457 13.98174 1.000 23.11810 60 ASP B N 1
ATOM 1294 C CA . ASP B 1 60 ? -0.31206 -9.87114 13.24000 1.000 23.65789 60 ASP B CA 1
ATOM 1295 C C . ASP B 1 60 ? 0.56369 -10.67728 14.19660 1.000 23.37615 60 ASP B C 1
ATOM 1296 O O . ASP B 1 60 ? 0.28256 -10.77529 15.39220 1.000 22.47027 60 ASP B O 1
ATOM 1301 N N . GLU B 1 61 ? 1.64151 -11.25603 13.65738 1.000 24.01341 61 GLU B N 1
ATOM 1302 C CA . GLU B 1 61 ? 2.54050 -12.04910 14.49140 1.000 24.13209 61 GLU B CA 1
ATOM 1303 C C . GLU B 1 61 ? 3.15996 -11.20667 15.60008 1.000 25.22283 61 GLU B C 1
ATOM 1304 O O . GLU B 1 61 ? 3.31531 -11.67808 16.73178 1.000 24.82056 61 GLU B O 1
ATOM 1310 N N . ALA B 1 62 ? 3.54129 -9.95993 15.28937 1.000 26.96219 62 ALA B N 1
ATOM 1311 C CA . ALA B 1 62 ? 4.12685 -9.09639 16.30876 1.000 28.44982 62 ALA B CA 1
ATOM 1312 C C . ALA B 1 62 ? 3.19323 -8.93219 17.49680 1.000 27.20945 62 ALA B C 1
ATOM 1313 O O . ALA B 1 62 ? 3.65212 -8.85581 18.64191 1.000 30.81535 62 ALA B O 1
ATOM 1315 N N . ALA B 1 63 ? 1.88545 -8.89562 17.24340 1.000 25.73206 63 ALA B N 1
ATOM 1316 C CA . ALA B 1 63 ? 0.91906 -8.77850 18.32985 1.000 24.83463 63 ALA B CA 1
ATOM 1317 C C . ALA B 1 63 ? 0.87966 -10.04618 19.17293 1.000 23.38271 63 ALA B C 1
ATOM 1318 O O . ALA B 1 63 ? 0.69000 -9.98083 20.39460 1.000 25.40328 63 ALA B O 1
ATOM 1320 N N . PHE B 1 64 ? 1.04217 -11.21116 18.54003 1.000 22.40766 64 PHE B N 1
ATOM 1321 C CA . PHE B 1 64 ? 1.13461 -12.44798 19.30725 1.000 21.60395 64 PHE B CA 1
ATOM 1322 C C . PHE B 1 64 ? 2.39511 -12.46105 20.16305 1.000 23.10543 64 PHE B C 1
ATOM 1323 O O . PHE B 1 64 ? 2.35122 -12.82725 21.34488 1.000 23.90911 64 PHE B O 1
ATOM 1331 N N . LEU B 1 65 ? 3.52408 -12.03487 19.59242 1.000 24.96400 65 LEU B N 1
ATOM 1332 C CA . LEU B 1 65 ? 4.76568 -12.01337 20.35269 1.000 26.67282 65 LEU B CA 1
ATOM 1333 C C . LEU B 1 65 ? 4.68323 -11.02142 21.50675 1.000 27.53914 65 LEU B C 1
ATOM 1334 O O . LEU B 1 65 ? 5.27186 -11.25465 22.56945 1.000 28.59403 65 LEU B O 1
ATOM 1339 N N . GLN B 1 66 ? 3.93268 -9.93047 21.32676 1.000 27.41456 66 GLN B N 1
ATOM 1340 C CA . GLN B 1 66 ? 3.72201 -8.98044 22.41584 1.000 28.49514 66 GLN B CA 1
ATOM 1341 C C . GLN B 1 66 ? 2.88060 -9.60544 23.52175 1.000 27.17959 66 GLN B C 1
ATOM 1342 O O . GLN B 1 66 ? 3.19204 -9.45183 24.70614 1.000 28.33802 66 GLN B O 1
ATOM 1348 N N . HIS B 1 67 ? 1.82846 -10.33392 23.15462 1.000 25.90547 67 HIS B N 1
ATOM 1349 C CA . HIS B 1 67 ? 1.01090 -11.06061 24.12493 1.000 25.74641 67 HIS B CA 1
ATOM 1350 C C . HIS B 1 67 ? 1.89064 -12.00687 24.93719 1.000 24.76717 67 HIS B C 1
ATOM 1351 O O . HIS B 1 67 ? 1.77173 -12.09635 26.15787 1.000 27.54751 67 HIS B O 1
ATOM 1368 N N . ARG B 1 69 ? 4.80529 -11.61048 25.73125 1.000 29.20839 69 ARG B N 1
ATOM 1369 C CA . ARG B 1 69 ? 5.68268 -10.81431 26.59594 1.000 31.80051 69 ARG B CA 1
ATOM 1370 C C . ARG B 1 69 ? 4.93909 -9.98817 27.64480 1.000 37.70319 69 ARG B C 1
ATOM 1371 O O . ARG B 1 69 ? 5.55092 -9.19372 28.36258 1.000 36.46124 69 ARG B O 1
ATOM 1379 N N . ASN B 1 70 ? 3.62743 -10.16797 27.73203 1.000 30.42650 70 ASN B N 1
ATOM 1380 C CA . ASN B 1 70 ? 2.78950 -9.37387 28.61893 1.000 34.722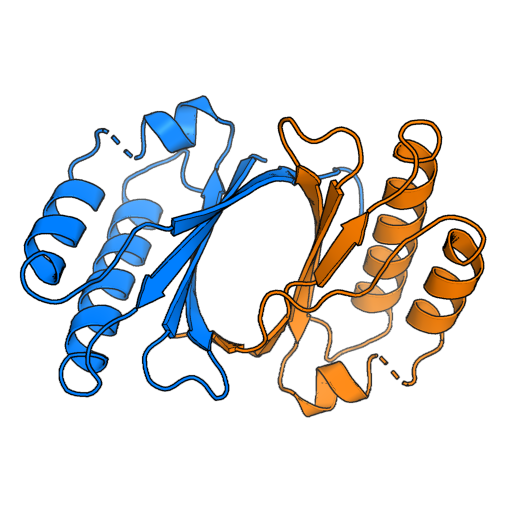31 70 ASN B CA 1
ATOM 1381 C C . ASN B 1 70 ? 2.47630 -10.09365 29.92849 1.000 37.17885 70 ASN B C 1
ATOM 1382 O O . ASN B 1 70 ? 2.79766 -11.26732 30.12718 1.000 30.55739 70 ASN B O 1
ATOM 1387 N N . GLU B 1 71 ? 1.82462 -9.35227 30.82970 1.000 29.70043 71 GLU B N 1
ATOM 1388 C CA . GLU B 1 71 ? 1.60324 -9.82474 32.19110 1.000 34.29603 71 GLU B CA 1
ATOM 1389 C C . GLU B 1 71 ? 0.50141 -10.87179 32.27766 1.000 25.62426 71 GLU B C 1
ATOM 1390 O O . GLU B 1 71 ? 0.56878 -11.74709 33.14607 1.000 27.21906 71 GLU B O 1
ATOM 1396 N N . THR B 1 72 ? -0.52291 -10.78874 31.41807 1.000 24.26885 72 THR B N 1
ATOM 1397 C CA . THR B 1 72 ? -1.67933 -11.67696 31.55030 1.000 24.09012 72 THR B CA 1
ATOM 1398 C C . THR B 1 72 ? -1.28560 -13.12861 31.32876 1.000 21.70793 72 THR B C 1
ATOM 1399 O O . THR B 1 72 ? -1.65643 -14.01222 32.10857 1.000 24.39948 72 THR B O 1
ATOM 1403 N N . ILE B 1 73 ? -0.52718 -13.39116 30.26463 1.000 21.18066 73 ILE B N 1
ATOM 1404 C CA . ILE B 1 73 ? -0.07888 -14.75477 29.99829 1.000 27.95823 73 ILE B CA 1
ATOM 1405 C C . ILE B 1 73 ? 0.80355 -15.26790 31.13271 1.000 23.14902 73 ILE B C 1
ATOM 1406 O O . ILE B 1 73 ? 0.75634 -16.45380 31.48914 1.000 23.53119 73 ILE B O 1
ATOM 1411 N N . ALA B 1 74 ? 1.60853 -14.38600 31.73208 1.000 21.84948 74 ALA B N 1
ATOM 1412 C CA . ALA B 1 74 ? 2.41198 -14.80256 32.87703 1.000 23.37555 74 ALA B CA 1
ATOM 1413 C C . ALA B 1 74 ? 1.52028 -15.16773 34.05572 1.000 23.12912 74 ALA B C 1
ATOM 1414 O O . ALA B 1 74 ? 1.78180 -16.14797 34.76272 1.000 24.96264 74 ALA B O 1
ATOM 1416 N N . ARG B 1 75 ? 0.45805 -14.38941 34.27661 1.000 25.02534 75 ARG B N 1
ATOM 1417 C CA . ARG B 1 75 ? -0.49553 -14.71657 35.33096 1.000 24.96129 75 ARG B CA 1
ATOM 1418 C C . ARG B 1 75 ? -1.21775 -16.02230 35.02649 1.000 25.16376 75 ARG B C 1
ATOM 1419 O O . ARG B 1 75 ? -1.50074 -16.81458 35.93364 1.000 21.99297 75 ARG B O 1
ATOM 1421 N N . PHE B 1 76 ? -1.54916 -16.24880 33.75548 1.000 23.29862 76 PHE B N 1
ATOM 1422 C CA . PHE B 1 76 ? -2.18548 -17.50076 33.36255 1.000 21.69962 76 PHE B CA 1
ATOM 1423 C C . PHE B 1 76 ? -1.29596 -18.69322 33.69266 1.000 19.43804 76 PHE B C 1
ATOM 1424 O O . PHE B 1 76 ? -1.76190 -19.69412 34.25271 1.000 25.54529 76 PHE B O 1
ATOM 1432 N N . TYR B 1 77 ? -0.00190 -18.60068 33.36714 1.000 22.99603 77 TYR B N 1
ATOM 1433 C CA . TYR B 1 77 ? 0.89018 -19.71743 33.65264 1.000 21.12522 77 TYR B CA 1
ATOM 1434 C C . TYR B 1 77 ? 1.06882 -19.94188 35.14807 1.000 27.11448 77 TYR B C 1
ATOM 1435 O O . TYR B 1 77 ? 1.20672 -21.08772 35.58694 1.000 26.51131 77 TYR B O 1
ATOM 1444 N N . GLU B 1 78 ? 1.03482 -18.87529 35.94811 1.000 24.47570 78 GLU B N 1
ATOM 1445 C CA . GLU B 1 78 ? 1.09396 -19.05038 37.39406 1.000 28.17743 78 GLU B CA 1
ATOM 1446 C C . GLU B 1 78 ? -0.07833 -19.87791 37.90710 1.000 24.50255 78 GLU B C 1
ATOM 1447 O O . GLU B 1 78 ? 0.06835 -20.62445 38.88213 1.000 29.57697 78 GLU B O 1
ATOM 1453 N N . LEU B 1 79 ? -1.24349 -19.76409 37.26363 1.000 20.90488 79 LEU B N 1
ATOM 1454 C CA . LEU B 1 79 ? -2.42405 -20.48000 37.73673 1.000 22.60260 79 LEU B CA 1
ATOM 1455 C C . LEU B 1 79 ? -2.34531 -21.97014 37.42043 1.000 20.86670 79 LEU B C 1
ATOM 1456 O O . LEU B 1 79 ? -2.79877 -22.80158 38.21316 1.000 25.24313 79 LEU B O 1
ATOM 1461 N N . ILE B 1 80 ? -1.76591 -22.32816 36.27302 1.000 21.76858 80 ILE B N 1
ATOM 1462 C CA . ILE B 1 80 ? -1.87834 -23.69027 35.75272 1.000 22.20543 80 ILE B CA 1
ATOM 1463 C C . ILE B 1 80 ? -0.60323 -24.50252 35.89318 1.000 27.83569 80 ILE B C 1
ATOM 1464 O O . ILE B 1 80 ? -0.63094 -25.71943 35.64216 1.000 22.21925 80 ILE B O 1
ATOM 1469 N N . ASP B 1 81 ? 0.50463 -23.87440 36.29302 1.000 26.31635 81 ASP B N 1
ATOM 1470 C CA . ASP B 1 81 ? 1.82663 -24.48601 36.17283 1.000 34.44553 81 ASP B CA 1
ATOM 1471 C C . ASP B 1 81 ? 1.90978 -25.81928 36.91198 1.000 22.59691 81 ASP B C 1
ATOM 1472 O O . ASP B 1 81 ? 2.55357 -26.75948 36.43521 1.000 26.06929 81 ASP B O 1
ATOM 1477 N N . SER B 1 82 ? 1.24466 -25.93696 38.05976 1.000 25.12740 82 SER B N 1
ATOM 1478 C CA . SER B 1 82 ? 1.38416 -27.14128 38.86691 1.000 29.64099 82 SER B CA 1
ATOM 1479 C C . SER B 1 82 ? 0.74002 -28.37921 38.25007 1.000 29.12419 82 SER B C 1
ATOM 1480 O O . SER B 1 82 ? 1.00644 -29.48592 38.72931 1.000 33.05761 82 SER B O 1
ATOM 1483 N N . TYR B 1 83 ? -0.09259 -28.23936 37.21617 1.000 22.57806 83 TYR B N 1
ATOM 1484 C CA . TYR B 1 83 ? -0.86214 -29.39146 36.74550 1.000 19.72689 83 TYR B CA 1
ATOM 1485 C C . TYR B 1 83 ? -1.00837 -29.52659 35.23578 1.000 21.87619 83 TYR B C 1
ATOM 1486 O O . TYR B 1 83 ? -1.33238 -30.62898 34.78025 1.000 20.27901 83 TYR B O 1
ATOM 1495 N N . ALA B 1 84 ? -0.81354 -28.47840 34.44216 1.000 20.34350 84 ALA B N 1
ATOM 1496 C CA . ALA B 1 84 ? -1.13464 -28.54495 33.02053 1.000 15.72396 84 ALA B CA 1
ATOM 1497 C C . ALA B 1 84 ? 0.05180 -29.02124 32.19300 1.000 16.60270 84 ALA B C 1
ATOM 1498 O O . ALA B 1 84 ? 1.21518 -28.85848 32.56961 1.000 19.57971 84 ALA B O 1
ATOM 1500 N N . PHE B 1 85 ? -0.26878 -29.59212 31.03045 1.000 13.44090 85 PHE B N 1
ATOM 1501 C CA . PHE B 1 85 ? 0.72271 -30.00513 30.04366 1.000 14.02998 85 PHE B CA 1
ATOM 1502 C C . PHE B 1 85 ? 0.51694 -29.17114 28.78866 1.000 14.82516 85 PHE B C 1
ATOM 1503 O O . PHE B 1 85 ? -0.56733 -29.18719 28.19853 1.000 15.60984 85 PHE B O 1
ATOM 1511 N N . GLY B 1 86 ? 1.55474 -28.46229 28.37055 1.000 14.80345 86 GLY B N 1
ATOM 1512 C CA . GLY B 1 86 ? 1.45323 -27.57766 27.23222 1.000 15.22048 86 GLY B CA 1
ATOM 1513 C C . GLY B 1 86 ? 2.26267 -26.32106 27.44819 1.000 14.24955 86 GLY B C 1
ATOM 1514 O O . GLY B 1 86 ? 2.98036 -26.19011 28.44362 1.000 15.61955 86 GLY B O 1
ATOM 1515 N N . PRO B 1 87 ? 2.15744 -25.35419 26.53076 1.000 14.29141 87 PRO B N 1
ATOM 1516 C CA . PRO B 1 87 ? 1.33050 -25.33952 25.32206 1.000 16.66965 87 PRO B CA 1
ATOM 1517 C C . PRO B 1 87 ? 1.86468 -26.20155 24.20191 1.000 14.02750 87 PRO B C 1
ATOM 1518 O O . PRO B 1 87 ? 3.06944 -26.28986 24.00413 1.000 16.36282 87 PRO B O 1
ATOM 1522 N N . LEU B 1 88 ? 0.97066 -26.84972 23.46215 1.000 13.96561 88 LEU B N 1
ATOM 1523 C CA . LEU B 1 88 ? 1.30074 -27.47220 22.18862 1.000 13.45732 88 LEU B CA 1
ATOM 1524 C C . LEU B 1 88 ? 0.62670 -26.63720 21.10826 1.000 13.12401 88 LEU B C 1
ATOM 1525 O O . LEU B 1 88 ? -0.59680 -26.48292 21.11331 1.000 14.42273 88 LEU B O 1
ATOM 1530 N N . PHE B 1 89 ? 1.41659 -26.06405 20.20436 1.000 12.42787 89 PHE B N 1
ATOM 1531 C CA . PHE B 1 89 ? 0.83346 -25.25518 19.14051 1.000 15.25040 89 PHE B CA 1
ATOM 1532 C C . PHE B 1 89 ? 0.34615 -26.16193 18.01590 1.000 12.73021 89 PHE B C 1
ATOM 1533 O O . PHE B 1 89 ? 1.15206 -26.78594 17.31078 1.000 16.95532 89 PHE B O 1
ATOM 1541 N N . LEU B 1 90 ? -0.97645 -26.26565 17.86894 1.000 11.28135 90 LEU B N 1
ATOM 1542 C CA . LEU B 1 90 ? -1.54195 -27.04295 16.77064 1.000 12.77546 90 LEU B CA 1
ATOM 1543 C C . LEU B 1 90 ? -1.28114 -26.36776 15.43232 1.000 16.50694 90 LEU B C 1
ATOM 1544 O O . LEU B 1 90 ? -0.93567 -27.03600 14.45137 1.000 17.26664 90 LEU B O 1
ATOM 1549 N N . PHE B 1 91 ? -1.44930 -25.04804 15.37182 1.000 12.52021 91 PHE B N 1
ATOM 1550 C CA . PHE B 1 91 ? -1.00588 -24.30148 14.20297 1.000 14.37838 91 PHE B CA 1
ATOM 1551 C C . PHE B 1 91 ? -0.87835 -22.82563 14.53313 1.000 11.88512 91 PHE B C 1
ATOM 1552 O O . PHE B 1 91 ? -1.45093 -22.32594 15.50558 1.000 12.66573 91 PHE B O 1
ATOM 1560 N N . LYS B 1 92 ? -0.11879 -22.13920 13.68582 1.000 13.33298 92 LYS B N 1
ATOM 1561 C CA . LYS B 1 92 ? -0.09807 -20.68798 13.60783 1.000 12.24141 92 LYS B CA 1
ATOM 1562 C C . LYS B 1 92 ? -0.26565 -20.35459 12.13604 1.000 12.28615 92 LYS B C 1
ATOM 1563 O O . LYS B 1 92 ? 0.39852 -20.95715 11.29078 1.000 13.54830 92 LYS B O 1
ATOM 1569 N N . GLY B 1 93 ? -1.15216 -19.42093 11.81464 1.000 13.34511 93 GLY B N 1
ATOM 1570 C CA . GLY B 1 93 ? -1.43098 -19.19062 10.41104 1.000 13.33873 93 GLY B CA 1
ATOM 1571 C C . GLY B 1 93 ? -2.14883 -17.87601 10.20416 1.000 16.87087 93 GLY B C 1
ATOM 1572 O O . GLY B 1 93 ? -2.46206 -17.15744 11.15387 1.000 15.97128 93 GLY B O 1
ATOM 1573 N N . TYR B 1 94 ? -2.43753 -17.59074 8.93912 1.000 16.32980 94 TYR B N 1
ATOM 1574 C CA . TYR B 1 94 ? -3.04471 -16.33239 8.53233 1.000 15.59342 94 TYR B CA 1
ATOM 1575 C C . TYR B 1 94 ? -4.37952 -16.59189 7.85961 1.000 16.33020 94 TYR B C 1
ATOM 1576 O O . TYR B 1 94 ? -4.52826 -17.53837 7.07949 1.000 15.65519 94 TYR B O 1
ATOM 1585 N N . ARG B 1 95 ? -5.34666 -15.73353 8.14533 1.000 17.33052 95 ARG B N 1
ATOM 1586 C CA . ARG B 1 95 ? -6.66810 -15.93272 7.58474 1.000 18.35943 95 ARG B CA 1
ATOM 1587 C C . ARG B 1 95 ? -6.68811 -15.59547 6.10034 1.000 19.43517 95 ARG B C 1
ATOM 1588 O O . ARG B 1 95 ? -6.09911 -14.60287 5.65565 1.000 20.29226 95 ARG B O 1
ATOM 1596 N N . VAL B 1 96 ? -7.37188 -16.44392 5.34271 1.000 19.74069 96 VAL B N 1
ATOM 1597 C CA . VAL B 1 96 ? -7.66845 -16.21855 3.93857 1.000 21.28288 96 VAL B CA 1
ATOM 1598 C C . VAL B 1 96 ? -8.97227 -15.42521 3.90684 1.000 23.65272 96 VAL B C 1
ATOM 1599 O O . VAL B 1 96 ? -10.03586 -15.95230 4.23886 1.000 27.68104 96 VAL B O 1
ATOM 1603 N N . GLU B 1 97 ? -8.89805 -14.15331 3.53428 1.000 25.21631 97 GLU B N 1
ATOM 1604 C CA . GLU B 1 97 ? -10.09422 -13.30769 3.57626 1.000 28.04849 97 GLU B CA 1
ATOM 1605 C C . GLU B 1 97 ? -10.81691 -13.27054 2.23395 1.000 43.37589 97 GLU B C 1
ATOM 1606 O O . GLU B 1 97 ? -10.25746 -12.82821 1.23247 1.000 54.73370 97 GLU B O 1
#

Nearest PDB structures (foldseek):
  8ecp-assembly1_B  TM=1.011E+00  e=9.565E-21  Pseudomonas aeruginosa
  8ecx-assembly1_B  TM=1.003E+00  e=2.470E-18  Pseudomonas aeruginosa
  2gff-assembly1_A  TM=8.725E-01  e=5.577E-08  Yersinia pestis
  3kkf-assembly1_A  TM=7.831E-01  e=3.976E-06  Bacteroides thetaiotaomicron
  3f44-assembly1_A  TM=8.576E-01  e=3.717E-05  Lactobacillus acidophilus NCFM

B-factor: mean 23.0, std 9.97, range [8.07, 63.44]

Solvent-accessible surface area: 9402 Å² total

Foldseek 3Di:
DKKWKWKKFFPLVCPVLLVVLQVQLQVVCCVPQPFWPHWDWADDPPDSGMIMIITHGPDVVSVVVSCDDSVVVSCVSCVVTMDDGDIPDMDDDDDDDD/DKKWKWKKFFPLVCVVLLQVLQVQLQVVCCVPQPFWPGWDKADDPPPSTMIMIITHGPDVVSVVVSCDDSVVVSCVSCVVTMDDGDTPDMDDDDD

InterPro domains:
  IPR007138 Antibiotic biosynthesis monooxygenase domain [PF03992] (3-78)
  IPR007138 Antibiotic biosynthesis monooxygenase domain [PS51725] (3-95)
  IPR011008 Dimeric alpha-beta barrel [SSF54909] (3-83)
  IPR050744 AI-2 Signaling Cycle Isomerase LsrG [PTHR33336] (1-82)

Sequence (193 aa):
TYHVLVQFDVPSDKAEAFAAAGLFDANGSLQNEPGTLRFEVIRDENNRNRFYLDEVYEDEAAFLQHRNEETIARFYELIDSYAFGPLFLFKGYRVEGGATYHVLLVQFDVPSSDKAEAFAAAGLFDANGSLQNEPGTLRFEVIRDENNRRNRFYLDEVYEDEAAFLQHRNETIARFYELIDSYAFGPLFLFKGYRVE

Organism: Pseudomonas aeruginosa (NCBI:txid287)